Protein AF-A0A089I8T3-F1 (afdb_monomer_lite)

pLDDT: mean 84.22, std 14.72, range [37.84, 97.44]

Radius of gyration: 18.2 Å; chains: 1; bounding box: 46×37×52 Å

Secondary structure (DSSP, 8-state):
-HHHHHHHHHHHHH-TTEEEEEEEEEEEEE-SSEEEEEEEEEEEEE-TT-------EEEEEEEHHHHHHHHHHHHHHTSSSTTTTHHHHHHHHHHHHHHHT--SGGG--HHHHHHHHHHHHHHHHTT---HHHHTTS-S-S-HHHHHHHHHHHTTSHHHHHHHSSSSEEEEEEE---TTSS---EEEEEEEEEEEETTEEEEEEEEEE-TT----HHHHHHHHHHHHHTTT---

Foldseek 3Di:
DVVVQVLQVVLCVVPVQFQKKWKWFWDWDDDQFKIKIKIATDDMDGDPPHDDDDPHIDIQIETNVLLVLLVCLLVQLPDPDPCSLVSLVVSLVVLLVVLQVDDDLVPDDSHNLVSLLSNVLSCVSVVVPDVVCVLVPCSDPDPRNSVSSLVSNVVCQQVSCVSRPDQKDKDWDWDCDPVNPDRFIKIWIKGFFPDFVHGGMIMITIGGCVVPDDPVVVSNVVSCVSCVVVVGHD

Sequence (234 aa):
MEYLFDLLKQFAELHPSIVGIQFYSYYLQRDADNTSIKLNHELSYIMENKNMNALQQQYYNMPSELHKKFLDGSYQYRGTAEDNDKKLIDLYFEIGEGLEEIKEPKDIRSNHIINFGLQILILDMLGEKDTENKQKVALVENDELETELFKSSRRTGILRGILYDKMFYQFSYSKQSFTGLDKVERIYLTIKMKSIIGKQGIMVITLDDQGKYIDVTQLGVDFVQMLFDHDLDA

Structure (mmCIF, N/CA/C/O backbone):
data_AF-A0A089I8T3-F1
#
_entry.id   AF-A0A089I8T3-F1
#
loop_
_atom_site.group_PDB
_atom_site.id
_atom_site.type_symbol
_atom_site.label_atom_id
_atom_site.label_alt_id
_atom_site.label_comp_id
_atom_site.label_asym_id
_atom_site.label_entity_id
_atom_site.label_seq_id
_atom_site.pdbx_PDB_ins_code
_atom_site.Cartn_x
_atom_site.Cartn_y
_atom_site.Cartn_z
_atom_site.occupancy
_atom_site.B_iso_or_equiv
_atom_site.auth_seq_id
_atom_site.auth_comp_id
_atom_site.auth_asym_id
_atom_site.auth_atom_id
_atom_site.pdbx_PDB_model_num
ATOM 1 N N . MET A 1 1 ? 5.731 -13.404 -18.968 1.00 77.19 1 MET A N 1
ATOM 2 C CA . MET A 1 1 ? 6.387 -13.280 -17.646 1.00 77.19 1 MET A CA 1
ATOM 3 C C . MET A 1 1 ? 7.857 -12.927 -17.793 1.00 77.19 1 MET A C 1
ATOM 5 O O . MET A 1 1 ? 8.251 -11.940 -17.199 1.00 77.19 1 MET A O 1
ATOM 9 N N . GLU A 1 2 ? 8.626 -13.650 -18.614 1.00 84.75 2 GLU A N 1
ATOM 10 C CA . GLU A 1 2 ? 10.038 -13.328 -18.914 1.00 84.75 2 GLU A CA 1
ATOM 11 C C . GLU A 1 2 ? 10.220 -11.894 -19.442 1.00 84.75 2 GLU A C 1
ATOM 13 O O . GLU A 1 2 ? 10.933 -11.108 -18.840 1.00 84.75 2 GLU A O 1
ATOM 18 N N . TYR A 1 3 ? 9.416 -11.492 -20.427 1.00 88.81 3 TYR A N 1
ATOM 19 C CA . TYR A 1 3 ? 9.411 -10.117 -20.941 1.00 88.81 3 TYR A CA 1
ATOM 20 C C . TYR A 1 3 ? 9.167 -9.030 -19.879 1.00 88.81 3 TYR A C 1
ATOM 22 O O . TYR A 1 3 ? 9.834 -8.002 -19.865 1.00 88.81 3 TYR A O 1
ATOM 30 N N . LEU A 1 4 ? 8.232 -9.261 -18.948 1.00 90.75 4 LEU A N 1
ATOM 31 C CA . LEU A 1 4 ? 7.978 -8.307 -17.867 1.00 90.75 4 LEU A CA 1
ATOM 32 C C . LEU A 1 4 ? 9.197 -8.207 -16.945 1.00 90.75 4 LEU A C 1
ATOM 34 O O . LEU A 1 4 ? 9.538 -7.113 -16.519 1.00 90.75 4 LEU A O 1
ATOM 38 N N . PHE A 1 5 ? 9.861 -9.328 -16.653 1.00 93.81 5 PHE A N 1
ATOM 39 C CA . PHE A 1 5 ? 11.067 -9.340 -15.828 1.00 93.81 5 PHE A CA 1
ATOM 40 C C . PHE A 1 5 ? 12.188 -8.510 -16.455 1.00 93.81 5 PHE A C 1
ATOM 42 O O . PHE A 1 5 ? 12.804 -7.712 -15.750 1.00 93.81 5 PHE A O 1
ATOM 49 N N . ASP A 1 6 ? 12.402 -8.652 -17.762 1.00 94.69 6 ASP A N 1
ATOM 50 C CA . ASP A 1 6 ? 13.416 -7.887 -18.490 1.00 94.69 6 ASP A CA 1
ATOM 51 C C . ASP A 1 6 ? 13.131 -6.383 -18.447 1.00 94.69 6 ASP A C 1
ATOM 53 O O . ASP A 1 6 ? 14.050 -5.599 -18.219 1.00 94.69 6 ASP A O 1
ATOM 57 N N . LEU A 1 7 ? 11.861 -5.976 -18.545 1.00 94.31 7 LEU A N 1
ATOM 58 C CA . LEU A 1 7 ? 11.462 -4.574 -18.379 1.00 94.31 7 LEU A CA 1
ATOM 59 C C . LEU A 1 7 ? 11.697 -4.062 -16.955 1.00 94.31 7 LEU A C 1
ATOM 61 O O . LEU A 1 7 ? 12.229 -2.967 -16.778 1.00 94.31 7 LEU A O 1
ATOM 65 N N . LEU A 1 8 ? 11.353 -4.851 -15.926 1.00 95.19 8 LEU A N 1
ATOM 66 C CA . LEU A 1 8 ? 11.638 -4.480 -14.533 1.00 95.19 8 LEU A CA 1
ATOM 67 C C . LEU A 1 8 ? 13.143 -4.285 -14.315 1.00 95.19 8 LEU A C 1
ATOM 69 O O . LEU A 1 8 ? 13.559 -3.335 -13.650 1.00 95.19 8 LEU A O 1
ATOM 73 N N . LYS A 1 9 ? 13.949 -5.189 -14.877 1.00 95.56 9 LYS A N 1
ATOM 74 C CA . LYS A 1 9 ? 15.407 -5.135 -14.820 1.00 95.56 9 LYS A CA 1
ATOM 75 C C . LYS A 1 9 ? 15.942 -3.894 -15.527 1.00 95.56 9 LYS A C 1
ATOM 77 O O . LYS A 1 9 ? 16.672 -3.128 -14.906 1.00 95.56 9 LYS A O 1
ATOM 82 N N . GLN A 1 10 ? 15.537 -3.670 -16.775 1.00 95.38 10 GLN A N 1
ATOM 83 C CA . GLN A 1 10 ? 15.949 -2.515 -17.569 1.00 95.38 10 GLN A CA 1
ATOM 84 C C . GLN A 1 10 ? 15.618 -1.203 -16.853 1.00 95.38 10 GLN A C 1
ATOM 86 O O . GLN A 1 10 ? 16.474 -0.328 -16.749 1.00 95.38 10 GLN A O 1
ATOM 91 N N . PHE A 1 11 ? 14.403 -1.072 -16.314 1.00 95.75 11 PHE A N 1
ATOM 92 C CA . PHE A 1 11 ? 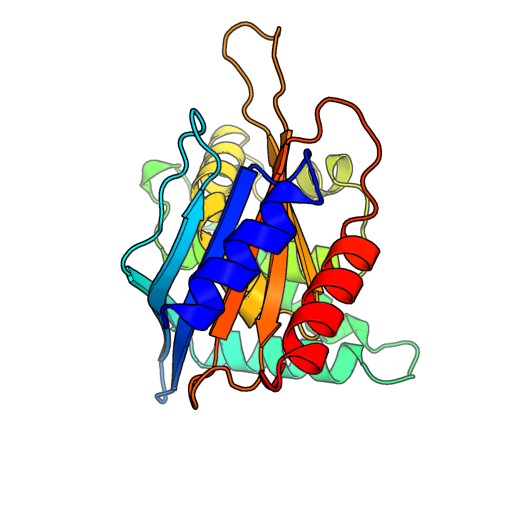14.010 0.128 -15.584 1.00 95.75 11 PHE A CA 1
ATOM 93 C C . PHE A 1 11 ? 14.869 0.345 -14.333 1.00 95.75 11 PHE A C 1
ATOM 95 O O . PHE A 1 11 ? 15.394 1.434 -14.113 1.00 95.75 11 PHE A O 1
ATOM 102 N N . ALA A 1 12 ? 15.074 -0.696 -13.525 1.00 94.25 12 ALA A N 1
ATOM 103 C CA . ALA A 1 12 ? 15.903 -0.596 -12.328 1.00 94.25 12 ALA A CA 1
ATOM 104 C C . ALA A 1 12 ? 17.378 -0.276 -12.640 1.00 94.25 12 ALA A C 1
ATOM 106 O O . ALA A 1 12 ? 18.009 0.466 -11.895 1.00 94.25 12 ALA A O 1
ATOM 107 N N . GLU A 1 13 ? 17.928 -0.782 -13.746 1.00 92.38 13 GLU A N 1
ATOM 108 C CA . GLU A 1 13 ? 19.297 -0.473 -14.187 1.00 92.38 13 GLU A CA 1
ATOM 109 C C . GLU A 1 13 ? 19.453 0.974 -14.688 1.00 92.38 13 GLU A C 1
ATOM 111 O O . GLU A 1 13 ? 20.516 1.571 -14.511 1.00 92.38 13 GLU A O 1
ATOM 116 N N . LEU A 1 14 ? 18.397 1.566 -15.261 1.00 93.06 14 LEU A N 1
ATOM 117 C CA . LEU A 1 14 ? 18.381 2.970 -15.692 1.00 93.06 14 LEU A CA 1
ATOM 118 C C . LEU A 1 14 ? 18.293 3.962 -14.523 1.00 93.06 14 LEU A C 1
ATOM 120 O O . LEU A 1 14 ? 18.709 5.114 -14.664 1.00 93.06 14 LEU A O 1
ATOM 124 N N . HIS A 1 15 ? 17.786 3.528 -13.368 1.00 91.19 15 HIS A N 1
ATOM 125 C CA . HIS A 1 15 ? 17.555 4.377 -12.201 1.00 91.19 15 HIS A CA 1
ATOM 126 C C . HIS A 1 15 ? 18.310 3.844 -10.969 1.00 91.19 15 HIS A C 1
ATOM 128 O O . HIS A 1 15 ? 17.746 3.075 -10.192 1.00 91.19 15 HIS A O 1
ATOM 134 N N . PRO A 1 16 ? 19.556 4.301 -10.711 1.00 87.38 16 PRO A N 1
ATOM 135 C CA . PRO A 1 16 ? 20.425 3.758 -9.654 1.00 87.38 16 PRO A CA 1
ATOM 136 C C . PRO A 1 16 ? 19.880 3.831 -8.219 1.00 87.38 16 PRO A C 1
ATOM 138 O O . PRO A 1 16 ? 20.434 3.200 -7.319 1.00 87.38 16 PRO A O 1
ATOM 141 N N . SER A 1 17 ? 18.840 4.631 -7.979 1.00 89.12 17 SER A N 1
ATOM 142 C CA . SER A 1 17 ? 18.153 4.713 -6.688 1.00 89.12 17 SER A CA 1
ATOM 143 C C . SER A 1 17 ? 17.173 3.559 -6.448 1.00 89.12 17 SER A C 1
ATOM 145 O O . SER A 1 17 ? 16.786 3.328 -5.302 1.00 89.12 17 SER A O 1
ATOM 147 N N . ILE A 1 18 ? 16.773 2.818 -7.488 1.00 92.25 18 ILE A N 1
ATOM 148 C CA . ILE A 1 18 ? 15.863 1.674 -7.378 1.00 92.25 18 ILE A CA 1
ATOM 149 C C . ILE A 1 18 ? 16.607 0.483 -6.785 1.00 92.25 18 ILE A C 1
ATOM 151 O O . ILE A 1 18 ? 17.540 -0.044 -7.362 1.00 92.25 18 ILE A O 1
ATOM 155 N N . VAL A 1 19 ? 16.145 0.001 -5.638 1.00 91.75 19 VAL A N 1
ATOM 156 C CA . VAL A 1 19 ? 16.654 -1.213 -4.983 1.00 91.75 19 VAL A CA 1
ATOM 157 C C . VAL A 1 19 ? 16.011 -2.465 -5.572 1.00 91.75 19 VAL A C 1
ATOM 159 O O . VAL A 1 19 ? 16.639 -3.521 -5.670 1.00 91.75 19 VAL A O 1
ATOM 162 N N . GLY A 1 20 ? 14.740 -2.358 -5.940 1.00 94.50 20 GLY A N 1
ATOM 163 C CA . GLY A 1 20 ? 13.996 -3.450 -6.535 1.00 94.50 20 GLY A CA 1
ATOM 164 C C . GLY A 1 20 ? 12.575 -3.052 -6.888 1.00 94.50 20 GLY A C 1
ATOM 165 O O . GLY A 1 20 ? 12.033 -2.069 -6.379 1.00 94.50 20 GLY A O 1
ATOM 166 N N . ILE A 1 21 ? 11.976 -3.857 -7.755 1.00 96.19 21 ILE A N 1
ATOM 167 C CA . ILE A 1 21 ? 10.613 -3.703 -8.246 1.00 96.19 21 ILE A CA 1
ATOM 168 C C . ILE A 1 21 ? 9.897 -5.033 -8.060 1.00 96.19 21 ILE A C 1
ATOM 170 O O . ILE A 1 21 ? 10.424 -6.092 -8.404 1.00 96.19 21 ILE A O 1
ATOM 174 N N . GLN A 1 22 ? 8.701 -4.993 -7.487 1.00 95.69 22 GLN A N 1
ATOM 175 C CA . GLN A 1 22 ? 7.892 -6.178 -7.220 1.00 95.69 22 GLN A CA 1
ATOM 176 C C . GLN A 1 22 ? 6.502 -6.000 -7.813 1.00 95.69 22 GLN A C 1
ATOM 178 O O . GLN A 1 22 ? 5.861 -4.978 -7.589 1.00 95.69 22 GLN A O 1
ATOM 183 N N . PHE A 1 23 ? 6.029 -7.017 -8.522 1.00 95.50 23 PHE A N 1
ATOM 184 C CA . PHE A 1 23 ? 4.671 -7.108 -9.026 1.00 95.50 23 PHE A CA 1
ATOM 185 C C . PHE A 1 23 ? 3.858 -8.064 -8.158 1.00 95.50 23 PHE A C 1
ATOM 187 O O . PHE A 1 23 ? 4.241 -9.223 -7.948 1.00 95.50 23 PHE A O 1
ATOM 194 N N . TYR A 1 24 ? 2.710 -7.582 -7.699 1.00 96.12 24 TYR A N 1
ATOM 195 C CA . TYR A 1 24 ? 1.733 -8.381 -6.982 1.00 96.12 24 TYR A CA 1
ATOM 196 C C . TYR A 1 24 ? 0.399 -8.358 -7.717 1.00 96.12 24 TYR A C 1
ATOM 198 O O . TYR A 1 24 ? -0.084 -7.286 -8.082 1.00 96.12 24 TYR A O 1
ATOM 206 N N . SER A 1 25 ? -0.236 -9.519 -7.867 1.00 96.00 25 SER A N 1
ATOM 207 C CA . SER A 1 25 ? -1.660 -9.565 -8.187 1.00 96.00 25 SER A CA 1
ATOM 208 C C . SER A 1 25 ? -2.468 -9.433 -6.906 1.00 96.00 25 SER A C 1
ATOM 210 O O . SER A 1 25 ? -2.048 -9.892 -5.836 1.00 96.00 25 SER A O 1
ATOM 212 N N . TYR A 1 26 ? -3.646 -8.827 -7.000 1.00 95.94 26 TYR A N 1
ATOM 213 C CA . TYR A 1 26 ? -4.580 -8.839 -5.885 1.00 95.94 26 TYR A CA 1
ATOM 214 C C . TYR A 1 26 ? -5.999 -9.172 -6.323 1.00 95.94 26 TYR A C 1
ATOM 216 O O . TYR A 1 26 ? -6.420 -8.902 -7.445 1.00 95.94 26 TYR A O 1
ATOM 224 N N . TYR A 1 27 ? -6.738 -9.781 -5.402 1.00 95.25 27 TYR A N 1
ATOM 225 C CA . TYR A 1 27 ? -8.148 -10.102 -5.553 1.00 95.25 27 TYR A CA 1
ATOM 226 C C . TYR A 1 27 ? -8.919 -9.548 -4.365 1.00 95.25 27 TYR A C 1
ATOM 228 O O . TYR A 1 27 ? -8.507 -9.726 -3.217 1.00 95.25 27 TYR A O 1
ATOM 236 N N . LEU A 1 28 ? -10.039 -8.891 -4.651 1.00 95.12 28 LEU A N 1
ATOM 237 C CA . LEU A 1 28 ? -10.920 -8.321 -3.647 1.00 95.12 28 LEU A CA 1
ATOM 238 C C . LEU A 1 28 ? -12.200 -9.153 -3.575 1.00 95.12 28 LEU A C 1
ATOM 240 O O . LEU A 1 28 ? -12.983 -9.188 -4.522 1.00 95.12 28 LEU A O 1
ATOM 244 N N . GLN A 1 29 ? -12.423 -9.782 -2.425 1.00 96.31 29 GLN A N 1
ATOM 245 C CA . GLN A 1 29 ? -13.641 -10.510 -2.096 1.00 96.31 29 GLN A CA 1
ATOM 246 C C . GLN A 1 29 ? -14.443 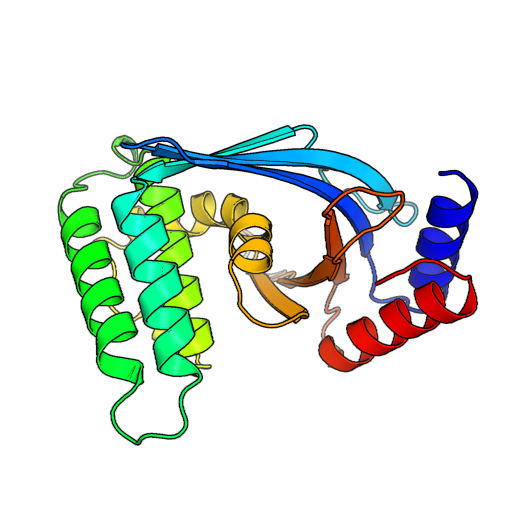-9.714 -1.066 1.00 96.31 29 GLN A C 1
ATOM 248 O O . GLN A 1 29 ? -13.884 -9.262 -0.068 1.00 96.31 29 GLN A O 1
ATOM 253 N N . ARG A 1 30 ? -15.748 -9.543 -1.295 1.00 95.12 30 ARG A N 1
ATOM 254 C CA . ARG A 1 30 ? -16.664 -8.921 -0.328 1.00 95.12 30 ARG A CA 1
ATOM 255 C C . ARG A 1 30 ? -17.777 -9.899 0.001 1.00 95.12 30 ARG A C 1
ATOM 257 O O . ARG A 1 30 ? -18.440 -10.386 -0.913 1.00 95.12 30 ARG A O 1
ATOM 264 N N . ASP A 1 31 ? -17.987 -10.139 1.282 1.00 94.31 31 ASP A N 1
ATOM 265 C CA . ASP A 1 31 ? -19.231 -10.684 1.810 1.00 94.31 31 ASP A CA 1
ATOM 266 C C . ASP A 1 31 ? -19.920 -9.633 2.703 1.00 94.31 31 ASP A C 1
ATOM 268 O O . ASP A 1 31 ? -19.496 -8.470 2.748 1.00 94.31 31 ASP A O 1
ATOM 272 N N . ALA A 1 32 ? -21.035 -10.006 3.336 1.00 93.31 32 ALA A N 1
ATOM 273 C CA . ALA A 1 32 ? -21.844 -9.082 4.130 1.00 93.31 32 ALA A CA 1
ATOM 274 C C . ALA A 1 32 ? -21.062 -8.473 5.306 1.00 93.31 32 ALA A C 1
ATOM 276 O O . ALA A 1 32 ? -21.226 -7.287 5.591 1.00 93.31 32 ALA A O 1
ATOM 277 N N . ASP A 1 33 ? -20.173 -9.252 5.921 1.00 95.75 33 ASP A N 1
ATOM 278 C CA . ASP A 1 33 ? -19.523 -8.904 7.183 1.00 95.75 33 ASP A CA 1
ATOM 279 C C . ASP A 1 33 ? -18.060 -8.496 6.976 1.00 95.75 33 ASP A C 1
ATOM 281 O O . ASP A 1 33 ? -17.539 -7.616 7.664 1.00 95.75 33 ASP A O 1
ATOM 285 N N . ASN A 1 34 ? -17.389 -9.090 5.991 1.00 96.75 34 ASN A N 1
ATOM 286 C CA . ASN A 1 34 ? -15.955 -9.000 5.794 1.00 96.75 34 ASN A CA 1
ATOM 287 C C . ASN A 1 34 ? -15.573 -8.729 4.329 1.00 96.75 34 ASN A C 1
ATOM 289 O O . ASN A 1 34 ? -16.053 -9.340 3.371 1.00 96.75 34 ASN A O 1
ATOM 293 N N . THR A 1 35 ? -14.627 -7.810 4.158 1.00 97.44 35 THR A N 1
ATOM 294 C CA . THR A 1 35 ? -13.898 -7.596 2.912 1.00 97.44 35 THR A CA 1
ATOM 295 C C . THR A 1 35 ? -12.500 -8.184 3.066 1.00 97.44 35 THR A C 1
ATOM 297 O O . THR A 1 35 ? -11.754 -7.810 3.972 1.00 97.44 35 THR A O 1
ATOM 300 N N . SER A 1 36 ? -12.125 -9.074 2.147 1.00 97.38 36 SER A N 1
ATOM 301 C CA . SER A 1 36 ? -10.792 -9.666 2.072 1.00 97.38 36 SER A CA 1
ATOM 302 C C . SER A 1 36 ? -10.071 -9.211 0.807 1.00 97.38 36 SER A C 1
ATOM 304 O O . SER A 1 36 ? -10.585 -9.357 -0.302 1.00 97.38 36 SER A O 1
ATOM 306 N N . ILE A 1 37 ? -8.861 -8.680 0.965 1.00 96.88 37 ILE A N 1
ATOM 307 C CA . ILE A 1 37 ? -7.939 -8.400 -0.136 1.00 96.88 37 ILE A CA 1
ATOM 308 C C . ILE A 1 37 ? -6.805 -9.417 -0.046 1.00 96.88 37 ILE A C 1
ATOM 310 O O . ILE A 1 37 ? -5.979 -9.370 0.870 1.00 96.88 37 ILE A O 1
ATOM 314 N N . LYS A 1 38 ? -6.777 -10.349 -0.999 1.00 96.81 38 LYS A N 1
ATOM 315 C CA . LYS A 1 38 ? -5.720 -11.351 -1.145 1.00 96.81 38 LYS A CA 1
ATOM 316 C C . LYS A 1 38 ? -4.658 -10.815 -2.092 1.00 96.81 38 LYS A C 1
ATOM 318 O O . LYS A 1 38 ? -4.961 -10.567 -3.254 1.00 96.81 38 LYS A O 1
ATOM 323 N N . LEU A 1 39 ? -3.428 -10.703 -1.611 1.00 96.31 39 LEU A N 1
ATOM 324 C CA . LEU A 1 39 ? -2.245 -10.318 -2.373 1.00 96.31 39 LEU A CA 1
ATOM 325 C C . LEU A 1 39 ? -1.394 -11.560 -2.658 1.00 96.31 39 LEU A C 1
ATOM 327 O O . LEU A 1 39 ? -1.130 -12.339 -1.738 1.00 96.31 39 LEU A O 1
ATOM 331 N N . ASN A 1 40 ? -0.937 -11.726 -3.897 1.00 96.00 40 ASN A N 1
ATOM 332 C CA . ASN A 1 40 ? 0.025 -12.762 -4.272 1.00 96.00 40 ASN A CA 1
ATOM 333 C C . ASN A 1 40 ? 1.205 -12.117 -4.985 1.00 96.00 40 ASN A C 1
ATOM 335 O O . ASN A 1 40 ? 1.016 -11.310 -5.896 1.00 96.00 40 ASN A O 1
ATOM 339 N N . HIS A 1 41 ? 2.416 -12.483 -4.582 1.00 95.50 41 HIS A N 1
ATOM 340 C CA . HIS A 1 41 ? 3.611 -12.151 -5.347 1.00 95.50 41 HIS A CA 1
ATOM 341 C C . HIS A 1 41 ? 3.588 -12.903 -6.679 1.00 95.50 41 HIS A C 1
ATOM 343 O O . HIS A 1 41 ? 3.324 -14.103 -6.715 1.00 95.50 41 HIS A O 1
ATOM 349 N N . GLU A 1 42 ? 3.835 -12.182 -7.769 1.00 94.25 42 GLU A N 1
ATOM 350 C CA . GLU A 1 42 ? 3.863 -12.754 -9.119 1.00 94.25 42 GLU A CA 1
ATOM 351 C C . GLU A 1 42 ? 5.276 -12.686 -9.707 1.00 94.25 42 GLU A C 1
ATOM 353 O O . GLU A 1 42 ? 5.728 -13.632 -10.351 1.00 94.25 42 GLU A O 1
ATOM 358 N N . LEU A 1 43 ? 5.980 -11.566 -9.504 1.00 94.25 43 LEU A N 1
ATOM 359 C CA . LEU A 1 43 ? 7.309 -11.339 -10.069 1.00 94.25 43 LEU A CA 1
ATOM 360 C C . LEU A 1 43 ? 8.085 -10.285 -9.280 1.00 94.25 43 LEU A C 1
ATOM 362 O O . LEU A 1 43 ? 7.505 -9.376 -8.692 1.00 94.25 43 LEU A O 1
ATOM 366 N N . SER A 1 44 ? 9.412 -10.363 -9.290 1.00 94.88 44 SER A N 1
ATOM 367 C CA . SER A 1 44 ? 10.257 -9.283 -8.781 1.00 94.88 44 SER A CA 1
ATOM 368 C C . SER A 1 44 ? 11.619 -9.251 -9.447 1.00 94.88 44 SER A C 1
ATOM 370 O O . SER A 1 44 ? 12.201 -10.305 -9.690 1.00 94.88 44 SER A O 1
ATOM 372 N N . TYR A 1 45 ? 12.151 -8.047 -9.615 1.00 95.94 45 TYR A N 1
ATOM 373 C CA . TYR A 1 45 ? 13.560 -7.805 -9.885 1.00 95.94 45 TYR A CA 1
ATOM 374 C C . TYR A 1 45 ? 14.181 -7.078 -8.690 1.00 95.94 45 TYR A C 1
ATOM 376 O O . TYR A 1 45 ? 13.670 -6.042 -8.267 1.00 95.94 45 TYR A O 1
ATOM 384 N N . ILE A 1 46 ? 15.265 -7.620 -8.137 1.00 93.38 46 ILE A N 1
ATOM 385 C CA . ILE A 1 46 ? 16.034 -7.005 -7.049 1.00 93.38 46 ILE A CA 1
ATOM 386 C C . ILE A 1 46 ? 17.447 -6.778 -7.571 1.00 93.38 46 ILE A C 1
ATOM 388 O O . ILE A 1 46 ? 18.034 -7.703 -8.132 1.00 93.38 46 ILE A O 1
ATOM 392 N N . MET A 1 47 ? 17.994 -5.576 -7.377 1.00 89.19 47 MET A N 1
ATOM 393 C CA . MET A 1 47 ? 19.377 -5.299 -7.759 1.00 89.19 47 MET A CA 1
ATOM 394 C C . MET A 1 47 ? 20.353 -6.239 -7.046 1.00 89.19 47 MET A C 1
ATOM 396 O O . MET A 1 47 ? 20.168 -6.594 -5.877 1.00 89.19 47 MET A O 1
ATOM 400 N N . GLU A 1 48 ? 21.435 -6.596 -7.735 1.00 82.12 48 GLU A N 1
ATOM 401 C CA . GLU A 1 48 ? 22.500 -7.406 -7.150 1.00 82.12 48 GLU A CA 1
ATOM 402 C C . GLU A 1 48 ? 23.035 -6.779 -5.853 1.00 82.12 48 GLU A C 1
ATOM 404 O O . GLU A 1 48 ? 23.134 -5.559 -5.708 1.00 82.12 48 GLU A O 1
ATOM 409 N N . ASN A 1 49 ? 23.389 -7.630 -4.887 1.00 81.69 49 ASN A N 1
ATOM 410 C CA . ASN A 1 49 ? 23.883 -7.238 -3.561 1.00 81.69 49 ASN A CA 1
ATOM 411 C C . ASN A 1 49 ? 22.888 -6.439 -2.694 1.00 81.69 49 ASN A C 1
ATOM 413 O O . ASN A 1 49 ? 23.257 -5.959 -1.619 1.00 81.69 49 ASN A O 1
ATOM 417 N N . LYS A 1 50 ? 21.618 -6.319 -3.100 1.00 81.50 50 LYS A N 1
ATOM 418 C CA . LYS A 1 50 ? 20.547 -5.773 -2.261 1.00 81.50 50 LYS A CA 1
ATOM 419 C C . LYS A 1 50 ? 19.682 -6.903 -1.704 1.00 81.50 50 LYS A C 1
ATOM 421 O O . LYS A 1 50 ? 19.349 -7.861 -2.391 1.00 81.50 50 LYS A O 1
ATOM 426 N N . ASN A 1 51 ? 19.304 -6.784 -0.431 1.00 73.94 51 ASN A N 1
ATOM 427 C CA . ASN A 1 51 ? 18.371 -7.708 0.212 1.00 73.94 51 ASN A CA 1
ATOM 428 C C . ASN A 1 51 ? 16.997 -7.044 0.361 1.00 73.94 51 ASN A C 1
ATOM 430 O O . ASN A 1 51 ? 16.862 -5.975 0.980 1.00 73.94 51 ASN A O 1
ATOM 434 N N . MET A 1 52 ? 15.985 -7.704 -0.201 1.00 79.62 52 MET A N 1
ATOM 435 C CA . MET A 1 52 ? 14.598 -7.287 -0.126 1.00 79.62 52 MET A CA 1
ATOM 436 C C . MET A 1 52 ? 13.700 -8.497 0.106 1.00 79.62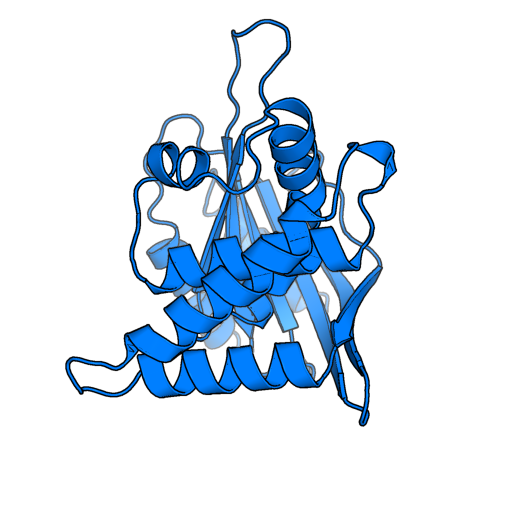 52 MET A C 1
ATOM 438 O O . MET A 1 52 ? 13.690 -9.443 -0.678 1.00 79.62 52 MET A O 1
ATOM 442 N N . ASN A 1 53 ? 12.920 -8.445 1.182 1.00 77.38 53 ASN A N 1
ATOM 443 C CA . ASN A 1 53 ? 11.932 -9.475 1.464 1.00 77.38 53 ASN A CA 1
ATOM 444 C C . ASN A 1 53 ? 10.714 -9.251 0.564 1.00 77.38 53 ASN A C 1
ATOM 446 O O . ASN A 1 53 ? 10.112 -8.176 0.591 1.00 77.38 53 ASN A O 1
ATOM 450 N N . ALA A 1 54 ? 10.349 -10.258 -0.225 1.00 80.56 54 ALA A N 1
ATOM 451 C CA . ALA A 1 54 ? 9.083 -10.277 -0.946 1.00 80.56 54 ALA A CA 1
ATOM 452 C C . ALA A 1 54 ? 7.974 -10.847 -0.058 1.00 80.56 54 ALA A C 1
ATOM 454 O O . ALA A 1 54 ? 8.177 -11.825 0.664 1.00 80.56 54 ALA A O 1
ATOM 455 N N . LEU A 1 55 ? 6.789 -10.241 -0.119 1.00 84.25 55 LEU A N 1
ATOM 456 C CA . LEU A 1 55 ? 5.600 -10.770 0.544 1.00 84.25 55 LEU A CA 1
ATOM 457 C C . LEU A 1 55 ? 4.987 -11.862 -0.333 1.00 84.25 55 LEU A C 1
ATOM 459 O O . LEU A 1 55 ? 4.191 -11.561 -1.211 1.00 84.25 55 LEU A O 1
ATOM 463 N N . GLN A 1 56 ? 5.340 -13.128 -0.114 1.00 88.81 56 GLN A N 1
ATOM 464 C CA . GLN A 1 56 ? 4.867 -14.214 -0.984 1.00 88.81 56 GLN A CA 1
ATOM 465 C C . GLN A 1 56 ? 3.334 -14.229 -1.127 1.00 88.81 56 GLN A C 1
ATOM 467 O O . GLN A 1 56 ? 2.805 -14.288 -2.237 1.00 88.81 56 GLN A O 1
ATOM 472 N N . GLN A 1 57 ? 2.625 -14.130 -0.003 1.00 93.75 57 GLN A N 1
ATOM 473 C CA . GLN A 1 57 ? 1.172 -14.046 0.043 1.00 93.75 57 GLN A CA 1
ATOM 474 C C . GLN A 1 57 ? 0.739 -13.294 1.302 1.00 93.75 57 GLN A C 1
ATOM 476 O O . GLN A 1 57 ? 1.306 -13.498 2.375 1.00 93.75 57 GLN A O 1
ATOM 481 N N . GLN A 1 58 ? -0.279 -12.444 1.183 1.00 94.25 58 GLN A N 1
ATOM 482 C CA . GLN A 1 58 ? -0.835 -11.693 2.308 1.00 94.25 58 GLN A CA 1
ATOM 483 C C . GLN A 1 58 ? -2.352 -11.575 2.167 1.00 94.25 58 GLN A C 1
ATOM 485 O O . GLN A 1 58 ? -2.873 -11.400 1.067 1.00 94.25 58 GLN A O 1
ATOM 490 N N . TYR A 1 59 ? -3.057 -11.644 3.293 1.00 95.44 59 TYR A N 1
ATOM 491 C CA . TYR A 1 59 ? -4.480 -11.330 3.374 1.00 95.44 59 TYR A CA 1
ATOM 492 C C . TYR A 1 59 ? -4.670 -10.083 4.222 1.00 95.44 59 TYR A C 1
ATOM 494 O O . TYR A 1 59 ? -4.110 -9.979 5.317 1.00 95.44 59 TYR A O 1
ATOM 502 N N . TYR A 1 60 ? -5.473 -9.155 3.724 1.00 96.19 60 TYR A N 1
ATOM 503 C CA . TYR A 1 60 ? -5.983 -8.033 4.494 1.00 96.19 60 TYR A CA 1
ATOM 504 C C . TYR A 1 60 ? -7.477 -8.249 4.684 1.00 96.19 60 TYR A C 1
ATOM 506 O O . TYR A 1 60 ? -8.220 -8.256 3.707 1.00 96.19 60 TYR A O 1
ATOM 514 N N . ASN A 1 61 ? -7.899 -8.465 5.927 1.00 95.81 61 ASN A N 1
ATOM 515 C CA . ASN A 1 61 ? -9.301 -8.675 6.276 1.00 95.81 61 ASN A CA 1
ATOM 516 C C . ASN A 1 61 ? -9.786 -7.479 7.085 1.00 95.81 61 ASN A C 1
ATOM 518 O O . ASN A 1 61 ? -9.157 -7.123 8.081 1.00 95.81 61 ASN A O 1
ATOM 522 N N . MET A 1 62 ? -10.883 -6.868 6.660 1.00 95.81 62 MET A N 1
ATOM 523 C CA . MET A 1 62 ? -11.496 -5.743 7.356 1.00 95.81 62 MET A CA 1
ATOM 524 C C . MET A 1 62 ? -13.018 -5.861 7.315 1.00 95.81 62 MET A C 1
ATOM 526 O O . MET A 1 62 ? -13.544 -6.425 6.351 1.00 95.81 62 MET A O 1
ATOM 530 N N . PRO A 1 63 ? -13.736 -5.295 8.300 1.00 96.50 63 PRO A N 1
ATOM 531 C CA . PRO A 1 63 ? -15.190 -5.230 8.243 1.00 96.50 63 PRO A CA 1
ATOM 532 C C . PRO A 1 63 ? -15.663 -4.618 6.917 1.00 96.50 63 PRO A C 1
ATOM 534 O O . PRO A 1 63 ? -15.152 -3.581 6.483 1.00 96.50 63 PRO A O 1
ATOM 537 N N . SER A 1 64 ? -16.639 -5.248 6.261 1.00 96.69 64 SER A N 1
ATOM 538 C CA . SER A 1 64 ? -17.184 -4.751 4.988 1.00 96.69 64 SER A CA 1
ATOM 539 C C . SER A 1 64 ? -17.784 -3.353 5.127 1.00 96.69 64 SER A C 1
ATOM 541 O O . SER A 1 64 ? -17.685 -2.542 4.204 1.00 96.69 64 SER A O 1
ATOM 543 N N . GLU A 1 65 ? -18.352 -3.042 6.294 1.00 96.31 65 GLU A N 1
ATOM 544 C CA . GLU A 1 65 ? -18.842 -1.704 6.616 1.00 96.31 65 GLU A CA 1
ATOM 545 C C . GLU A 1 65 ? -17.712 -0.667 6.624 1.00 96.31 65 GLU A C 1
ATOM 547 O O . GLU A 1 65 ? -17.837 0.363 5.963 1.00 96.31 65 GLU A O 1
ATOM 552 N N . LEU A 1 66 ? -16.587 -0.962 7.285 1.00 96.06 66 LEU A N 1
ATOM 553 C CA . LEU A 1 66 ? -15.424 -0.074 7.342 1.00 96.06 66 LEU A CA 1
ATOM 554 C C . LEU A 1 66 ? -14.886 0.227 5.938 1.00 96.06 66 LEU A C 1
ATOM 556 O O . LEU A 1 66 ? -14.672 1.382 5.573 1.00 96.06 66 LEU A O 1
ATOM 560 N N . HIS A 1 67 ? -14.740 -0.811 5.114 1.00 96.50 67 HIS A N 1
ATOM 561 C CA . HIS A 1 67 ? -14.317 -0.652 3.727 1.00 96.50 67 HIS A CA 1
ATOM 562 C C . HIS A 1 67 ? -15.300 0.202 2.912 1.00 96.50 67 HIS A C 1
ATOM 564 O O . HIS A 1 67 ? -14.885 1.061 2.135 1.00 96.50 67 HIS A O 1
ATOM 570 N N . LYS A 1 68 ? -16.611 0.004 3.096 1.00 95.69 68 LYS A N 1
ATOM 571 C CA . LYS A 1 68 ? -17.648 0.796 2.425 1.00 95.69 68 LYS A CA 1
ATOM 572 C C . LYS A 1 68 ? -17.606 2.265 2.853 1.00 95.69 68 LYS A C 1
ATOM 574 O O . LYS A 1 68 ? -17.668 3.125 1.978 1.00 95.69 68 LYS A O 1
ATOM 579 N N . LYS A 1 69 ? -17.487 2.545 4.157 1.00 95.88 69 LYS A N 1
ATOM 580 C CA . LYS A 1 69 ? -17.345 3.907 4.698 1.00 95.88 69 LYS A CA 1
ATOM 581 C C . LYS A 1 69 ? -16.117 4.599 4.117 1.00 95.88 69 LYS A C 1
ATOM 583 O O . LYS A 1 69 ? -16.227 5.733 3.663 1.00 95.88 69 LYS A O 1
ATOM 588 N N . PHE A 1 70 ? -14.987 3.891 4.048 1.00 95.81 70 PHE A N 1
ATOM 589 C CA . PHE A 1 70 ? -13.772 4.413 3.428 1.00 95.81 70 PHE A CA 1
ATOM 590 C C . PHE A 1 70 ? -13.997 4.773 1.956 1.00 95.81 70 PHE A C 1
ATOM 592 O O . PHE A 1 70 ? -13.749 5.909 1.569 1.00 95.81 70 PHE A O 1
ATOM 599 N N . LEU A 1 71 ? -14.533 3.854 1.142 1.00 93.50 71 LEU A N 1
ATOM 600 C CA . LEU A 1 71 ? -14.778 4.116 -0.282 1.00 93.50 71 LEU A CA 1
ATOM 601 C C . LEU A 1 71 ? -15.765 5.266 -0.522 1.00 93.50 71 LEU A C 1
ATOM 603 O O . LEU A 1 71 ? -15.574 6.042 -1.458 1.00 93.50 71 LEU A O 1
ATOM 607 N N . ASP A 1 72 ? -16.809 5.376 0.300 1.00 92.06 72 ASP A N 1
ATOM 608 C CA . ASP A 1 72 ? -17.773 6.479 0.244 1.00 92.06 72 ASP A CA 1
ATOM 609 C C . ASP A 1 72 ? -17.108 7.812 0.616 1.00 92.06 72 ASP A C 1
ATOM 611 O O . ASP A 1 72 ? -17.200 8.772 -0.145 1.00 92.06 72 ASP A O 1
ATOM 615 N N . GLY A 1 73 ? -16.348 7.855 1.715 1.00 91.62 73 GLY A N 1
ATOM 616 C CA . GLY A 1 73 ? -15.564 9.028 2.107 1.00 91.62 73 GLY A CA 1
ATOM 617 C C . GLY A 1 73 ? -14.566 9.449 1.027 1.00 91.62 73 GLY A C 1
ATOM 618 O O . GLY A 1 73 ? -14.547 10.609 0.624 1.00 91.62 73 GLY A O 1
ATOM 619 N N . SER A 1 74 ? -13.801 8.503 0.471 1.00 90.38 74 SER A N 1
ATOM 620 C CA . SER A 1 74 ? -12.872 8.764 -0.634 1.00 90.38 74 SER A CA 1
ATOM 621 C C . SER A 1 74 ? -13.583 9.255 -1.895 1.00 90.38 74 SER A C 1
ATOM 623 O O . SER A 1 74 ? -13.056 10.096 -2.618 1.00 90.38 74 SER A O 1
ATOM 625 N N . TYR A 1 75 ? -14.779 8.736 -2.190 1.00 88.69 75 TYR A N 1
ATOM 626 C CA . TYR A 1 75 ? -15.578 9.206 -3.316 1.00 88.69 75 TYR A CA 1
ATOM 627 C C . TYR A 1 75 ? -16.061 10.640 -3.120 1.00 88.69 75 TYR A C 1
ATOM 629 O O . TYR A 1 75 ? -15.968 11.426 -4.058 1.00 88.69 75 TYR A O 1
ATOM 637 N N . GLN A 1 76 ? -16.528 10.993 -1.924 1.00 86.56 76 GLN A N 1
ATOM 638 C CA . GLN A 1 76 ? -16.989 12.349 -1.634 1.00 86.56 76 GLN A CA 1
ATOM 639 C C . GLN A 1 76 ? -15.850 13.356 -1.624 1.00 86.56 76 GLN A C 1
ATOM 641 O O . GLN A 1 76 ? -15.998 14.401 -2.245 1.00 86.56 76 GLN A O 1
ATOM 646 N N . TYR A 1 77 ? -14.700 12.993 -1.052 1.00 85.00 77 TYR A N 1
ATOM 647 C CA . TYR A 1 77 ? -13.477 13.796 -1.076 1.00 85.00 77 TYR A CA 1
ATOM 648 C C . TYR A 1 77 ? -13.071 14.245 -2.493 1.00 85.00 77 TYR A C 1
ATOM 650 O O . TYR A 1 77 ? -12.550 15.337 -2.681 1.00 85.00 77 TYR A O 1
ATOM 658 N N . ARG A 1 78 ? -13.356 13.438 -3.527 1.00 78.44 78 ARG A N 1
ATOM 659 C CA . ARG A 1 78 ? -13.119 13.825 -4.933 1.00 78.44 78 ARG A CA 1
ATOM 660 C C . ARG A 1 78 ? -14.040 14.925 -5.457 1.00 78.44 78 ARG A C 1
ATOM 662 O O . ARG A 1 78 ? -13.734 15.520 -6.489 1.00 78.44 78 ARG A O 1
ATOM 669 N N . GLY A 1 79 ? -15.209 15.113 -4.852 1.00 70.44 79 GLY A N 1
ATOM 670 C CA . GLY A 1 79 ? -16.174 16.107 -5.301 1.00 70.44 79 GLY A CA 1
ATOM 671 C C . GLY A 1 79 ? -15.601 17.523 -5.179 1.00 70.44 79 GLY A C 1
ATOM 672 O O . GLY A 1 79 ? -14.745 17.795 -4.346 1.00 70.44 79 GLY A O 1
ATOM 673 N N . THR A 1 80 ? -16.099 18.463 -5.975 1.00 57.00 80 THR A N 1
ATOM 674 C CA . THR A 1 80 ? -15.584 19.845 -6.039 1.00 57.00 80 THR A CA 1
ATOM 675 C C . THR A 1 80 ? -16.233 20.811 -5.034 1.00 57.00 80 THR A C 1
ATOM 677 O O . THR A 1 80 ? -16.234 22.013 -5.277 1.00 57.00 80 THR A O 1
ATOM 680 N N . ALA A 1 81 ? -16.859 20.321 -3.961 1.00 56.69 81 ALA A N 1
ATOM 681 C CA . ALA A 1 81 ? -17.545 21.161 -2.976 1.00 56.69 81 ALA A CA 1
ATOM 682 C C . ALA A 1 81 ? -16.696 21.321 -1.705 1.00 56.69 81 ALA A C 1
ATOM 684 O O . ALA A 1 81 ? -16.026 20.382 -1.286 1.00 56.69 81 ALA A O 1
ATOM 685 N N . GLU A 1 82 ? -16.755 22.503 -1.091 1.00 55.72 82 GLU A N 1
ATOM 686 C CA . GLU A 1 82 ? -15.886 22.958 0.012 1.00 55.72 82 GLU A CA 1
ATOM 687 C C . GLU A 1 82 ? -16.035 22.179 1.344 1.00 55.72 82 GLU A C 1
ATOM 689 O O . GLU A 1 82 ? -15.292 22.451 2.277 1.00 55.72 82 GLU A O 1
ATOM 694 N N . ASP A 1 83 ? -16.928 21.181 1.428 1.00 59.06 83 ASP A N 1
ATOM 695 C CA . ASP A 1 83 ? -17.255 20.411 2.652 1.00 59.06 83 ASP A CA 1
ATOM 696 C C . ASP A 1 83 ? -17.012 18.885 2.524 1.00 59.06 83 ASP A C 1
ATOM 698 O O . ASP A 1 83 ? -17.524 18.070 3.299 1.00 59.06 83 ASP A O 1
ATOM 702 N N . ASN A 1 84 ? -16.241 18.459 1.522 1.00 71.44 84 ASN A N 1
ATOM 703 C CA . ASN A 1 84 ? -16.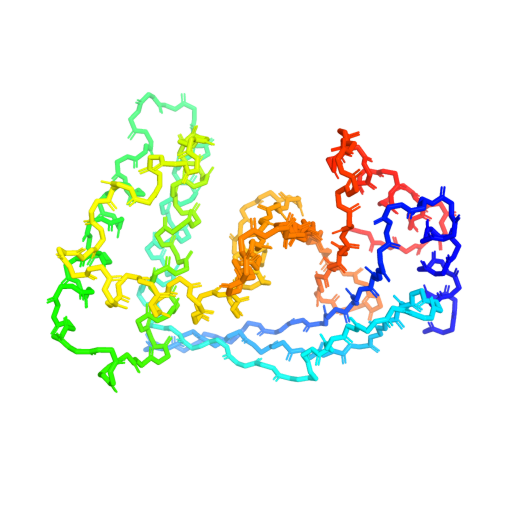128 17.046 1.137 1.00 71.44 84 ASN A CA 1
ATOM 704 C C . ASN A 1 84 ? -15.216 16.178 2.020 1.00 71.44 84 ASN A C 1
ATOM 706 O O . ASN A 1 84 ? -15.223 14.949 1.895 1.00 71.44 84 ASN A O 1
ATOM 710 N N . ASP A 1 85 ? -14.492 16.792 2.951 1.00 81.44 85 ASP A N 1
ATOM 711 C CA . ASP A 1 85 ? -13.526 16.106 3.814 1.00 81.44 85 ASP A CA 1
ATOM 712 C C . ASP A 1 85 ? -14.196 15.496 5.047 1.00 81.44 85 ASP A C 1
ATOM 714 O O . ASP A 1 85 ? -13.673 14.551 5.643 1.00 81.44 85 ASP A O 1
ATOM 718 N N . LYS A 1 86 ? -15.390 15.990 5.406 1.00 85.19 86 LYS A N 1
ATOM 719 C CA . LYS A 1 86 ? -16.079 15.642 6.652 1.00 85.19 86 LYS A CA 1
ATOM 720 C C . LYS A 1 86 ? -16.214 14.137 6.854 1.00 85.19 86 LYS A C 1
ATOM 722 O O . LYS A 1 86 ? -15.917 13.649 7.931 1.00 85.19 86 LYS A O 1
ATOM 727 N N . LYS A 1 87 ? -16.598 13.378 5.824 1.00 88.38 87 LYS A N 1
ATOM 728 C CA . LYS A 1 87 ? -16.742 11.918 5.958 1.00 88.38 87 LYS A CA 1
ATOM 729 C C . LYS A 1 87 ? -15.427 11.194 6.216 1.00 88.38 87 LYS A C 1
ATOM 731 O O . LYS A 1 87 ? -15.424 10.194 6.926 1.00 88.38 87 LYS A O 1
ATOM 736 N N . LEU A 1 88 ? -14.332 11.657 5.613 1.00 88.94 88 LEU A N 1
ATOM 737 C CA . LEU A 1 88 ? -13.012 11.087 5.871 1.00 88.94 88 LEU A CA 1
ATOM 738 C C . LEU A 1 88 ? -12.540 11.443 7.280 1.00 88.94 88 LEU A C 1
ATOM 740 O O . LEU A 1 88 ? -11.988 10.582 7.955 1.00 88.94 88 LEU A O 1
ATOM 744 N N . ILE A 1 89 ? -12.807 12.668 7.732 1.00 88.75 89 ILE A N 1
ATOM 745 C CA . ILE A 1 89 ? -12.505 13.126 9.092 1.00 88.75 89 ILE A CA 1
ATOM 746 C C . ILE A 1 89 ? -13.329 12.346 10.130 1.00 88.75 89 ILE A C 1
ATOM 748 O O . ILE A 1 89 ? -12.763 11.811 11.078 1.00 88.75 89 ILE A O 1
ATOM 752 N N . ASP A 1 90 ? -14.641 12.206 9.932 1.00 89.81 90 ASP A N 1
ATOM 753 C CA . ASP A 1 90 ? -15.523 11.430 10.813 1.00 89.81 90 ASP A CA 1
ATOM 754 C C . ASP A 1 90 ? -15.050 9.968 10.893 1.00 89.81 90 ASP A C 1
ATOM 756 O O . ASP A 1 90 ? -14.942 9.399 11.977 1.00 89.81 90 ASP A O 1
ATOM 760 N N . LEU A 1 91 ? -14.687 9.373 9.750 1.00 92.81 91 LEU A N 1
ATOM 761 C CA . LEU A 1 91 ? -14.127 8.024 9.703 1.00 92.81 91 LEU A CA 1
ATOM 762 C C . LEU A 1 91 ? -12.761 7.930 10.397 1.00 92.81 91 LEU A C 1
ATOM 764 O O . LEU A 1 91 ? -12.471 6.927 11.043 1.00 92.81 91 LEU A O 1
ATOM 768 N N . TYR A 1 92 ? -11.913 8.951 10.266 1.00 90.88 92 TYR A N 1
ATOM 769 C CA . TYR A 1 92 ? -10.624 9.017 10.952 1.00 90.88 92 TYR A CA 1
ATOM 770 C C . TYR A 1 92 ? -10.803 8.945 12.474 1.00 90.88 92 TYR A C 1
ATOM 772 O O . TYR A 1 92 ? -10.097 8.168 13.122 1.00 90.88 92 TYR A O 1
ATOM 780 N N . PHE A 1 93 ? -11.765 9.694 13.023 1.00 88.31 93 PHE A N 1
ATOM 781 C CA . PHE A 1 93 ? -12.089 9.663 14.450 1.00 88.31 93 PHE A CA 1
ATOM 782 C C . PHE A 1 93 ? -12.739 8.342 14.874 1.00 88.31 93 PHE A C 1
ATOM 784 O O . PHE A 1 93 ? -12.288 7.755 15.852 1.00 88.31 93 PHE A O 1
ATOM 791 N N . GLU A 1 94 ? -13.697 7.811 14.104 1.00 90.88 94 GLU A N 1
ATOM 792 C CA . GLU A 1 94 ? -14.324 6.502 14.374 1.00 90.88 94 GLU A CA 1
ATOM 793 C C . GLU A 1 94 ? -13.275 5.383 14.481 1.00 90.88 94 GLU A C 1
ATOM 795 O O . GLU A 1 94 ? -13.315 4.547 15.383 1.00 90.88 94 GLU A O 1
ATOM 800 N N . ILE A 1 95 ? -12.297 5.368 13.568 1.00 91.50 95 ILE A N 1
ATOM 801 C CA . ILE A 1 95 ? -11.208 4.390 13.616 1.00 91.50 95 ILE A CA 1
ATOM 802 C C . ILE A 1 95 ? -10.323 4.610 14.855 1.00 91.50 95 ILE A C 1
ATOM 804 O O . ILE A 1 95 ? -9.860 3.630 15.440 1.00 91.50 95 ILE A O 1
ATOM 808 N N . GLY A 1 96 ? -10.093 5.869 15.241 1.00 86.75 96 GLY A N 1
ATOM 809 C CA . GLY A 1 96 ? -9.264 6.255 16.385 1.00 86.75 96 GLY A CA 1
ATOM 810 C C . GLY A 1 96 ? -9.836 5.783 17.713 1.00 86.75 96 GLY A C 1
ATOM 811 O O . GLY A 1 96 ? -9.117 5.150 18.480 1.00 86.75 96 GLY A O 1
ATOM 812 N N . GLU A 1 97 ? -11.139 5.967 17.927 1.00 85.81 97 GLU A N 1
ATOM 813 C CA . GLU A 1 97 ? -11.848 5.459 19.111 1.00 85.81 97 GLU A CA 1
ATOM 814 C C . GLU A 1 97 ? -11.647 3.942 19.275 1.00 85.81 97 GLU A C 1
ATOM 816 O O . GLU A 1 97 ? -11.373 3.451 20.370 1.00 85.81 97 GLU A O 1
ATOM 821 N N . GLY A 1 98 ? -11.676 3.187 18.170 1.00 83.50 98 GLY A N 1
ATOM 822 C CA . GLY A 1 98 ? -11.412 1.745 18.187 1.00 83.50 98 GLY A CA 1
ATOM 823 C C . GLY A 1 98 ? -9.961 1.358 18.513 1.00 83.50 98 GLY A C 1
ATOM 824 O O . GLY A 1 98 ? -9.706 0.211 18.881 1.00 83.50 98 GLY A O 1
ATOM 825 N N . LEU A 1 99 ? -8.994 2.271 18.372 1.00 85.31 99 LEU A N 1
ATOM 826 C CA . LEU A 1 99 ? -7.597 2.042 18.761 1.00 85.31 99 LEU A CA 1
ATOM 827 C C . LEU A 1 99 ? -7.329 2.392 20.233 1.00 85.31 99 LEU A C 1
ATOM 829 O O . LEU A 1 99 ? -6.465 1.762 20.843 1.00 85.31 99 LEU A O 1
ATOM 833 N N . GLU A 1 100 ? -8.088 3.315 20.830 1.00 83.44 100 GLU A N 1
ATOM 834 C CA . GLU A 1 100 ? -7.982 3.685 22.255 1.00 83.44 100 GLU A CA 1
ATOM 835 C C . GLU A 1 100 ? -8.346 2.534 23.215 1.00 83.44 100 GLU A C 1
ATOM 837 O O . GLU A 1 100 ? -7.952 2.509 24.392 1.00 83.44 100 GLU A O 1
ATOM 842 N N . GLU A 1 101 ? -9.085 1.538 22.722 1.00 83.25 101 GLU A N 1
ATOM 843 C CA . GLU A 1 101 ? -9.405 0.318 23.465 1.00 83.25 101 GLU A CA 1
ATOM 844 C C . GLU A 1 101 ? -8.162 -0.540 23.757 1.00 83.25 101 GLU A C 1
ATOM 846 O O . GLU A 1 101 ? -8.161 -1.328 24.709 1.00 83.25 101 GLU A O 1
ATOM 851 N N . ILE A 1 102 ? -7.081 -0.372 22.989 1.00 87.69 102 ILE A N 1
ATOM 852 C CA . ILE A 1 102 ? -5.850 -1.149 23.132 1.00 87.69 102 ILE A CA 1
ATOM 853 C C . ILE A 1 102 ? -5.045 -0.598 24.313 1.00 87.69 102 ILE A C 1
ATOM 855 O O . ILE A 1 102 ? -4.646 0.564 24.327 1.00 87.69 102 ILE A O 1
ATOM 859 N N . LYS A 1 103 ? -4.797 -1.433 25.328 1.00 86.69 103 LYS A N 1
ATOM 860 C CA . LYS A 1 103 ? -4.080 -1.008 26.544 1.00 86.69 103 LYS A CA 1
ATOM 861 C C . LYS A 1 103 ? -2.599 -1.341 26.512 1.00 86.69 103 LYS A C 1
ATOM 863 O O . LYS A 1 103 ? -1.796 -0.572 27.035 1.00 86.69 103 LYS A O 1
ATOM 868 N N . GLU A 1 104 ? -2.232 -2.450 25.877 1.00 89.31 104 GLU A N 1
ATOM 869 C CA . GLU A 1 104 ? -0.848 -2.902 25.807 1.00 89.31 104 GLU A CA 1
ATOM 870 C C . GLU A 1 104 ? -0.459 -3.331 24.381 1.00 89.31 104 GLU A C 1
ATOM 872 O O . GLU A 1 104 ? -1.297 -3.857 23.644 1.00 89.31 104 GLU A O 1
ATOM 877 N N . PRO A 1 105 ? 0.823 -3.198 23.980 1.00 88.69 105 PRO A N 1
ATOM 878 C CA . PRO A 1 105 ? 1.294 -3.612 22.653 1.00 88.69 105 PRO A CA 1
ATOM 879 C C . PRO A 1 105 ? 0.976 -5.069 22.297 1.00 88.69 105 PRO A C 1
ATOM 881 O O . PRO A 1 105 ? 0.709 -5.396 21.142 1.00 88.69 105 PRO A O 1
ATOM 884 N N . LYS A 1 106 ? 0.954 -5.958 23.296 1.00 90.88 106 LYS A N 1
ATOM 885 C CA . LYS A 1 106 ? 0.625 -7.381 23.115 1.00 90.88 106 LYS A CA 1
ATOM 886 C C . LYS A 1 106 ? -0.827 -7.625 22.678 1.00 90.88 106 LYS A C 1
ATOM 888 O O . LYS A 1 106 ? -1.125 -8.695 22.154 1.00 90.88 106 LYS A O 1
ATOM 893 N N . ASP A 1 107 ? -1.712 -6.650 22.888 1.00 91.56 107 ASP A N 1
ATOM 894 C CA . ASP A 1 107 ? -3.128 -6.722 22.524 1.00 91.56 107 ASP A CA 1
ATOM 895 C C . ASP A 1 107 ? -3.380 -6.246 21.083 1.00 91.56 107 ASP A C 1
ATOM 897 O O . ASP A 1 107 ? -4.509 -6.317 20.585 1.00 91.56 107 ASP A O 1
ATOM 901 N N . ILE A 1 108 ? -2.339 -5.785 20.376 1.00 90.50 108 ILE A N 1
ATOM 902 C CA . ILE A 1 108 ? -2.428 -5.429 18.961 1.00 90.50 108 ILE A CA 1
ATOM 903 C C . ILE A 1 108 ? -2.791 -6.670 18.140 1.00 90.50 108 ILE A C 1
ATOM 905 O O . ILE A 1 108 ? -2.130 -7.708 18.164 1.00 90.50 108 ILE A O 1
ATOM 909 N N . ARG A 1 109 ? -3.846 -6.526 17.341 1.00 91.31 109 ARG A N 1
ATOM 910 C CA . ARG A 1 109 ? -4.364 -7.542 16.428 1.00 91.31 109 ARG A CA 1
ATOM 911 C C . ARG A 1 109 ? -4.311 -7.030 14.992 1.00 91.31 109 ARG A C 1
ATOM 913 O O . ARG A 1 109 ? -4.083 -5.851 14.729 1.00 91.31 109 ARG A O 1
ATOM 920 N N . SER A 1 110 ? -4.544 -7.929 14.037 1.00 89.56 110 SER A N 1
ATOM 921 C CA . SER A 1 110 ? -4.474 -7.597 12.604 1.00 89.56 110 SER A CA 1
ATOM 922 C C . SER A 1 110 ? -5.456 -6.497 12.181 1.00 89.56 110 SER A C 1
ATOM 924 O O . SER A 1 110 ? -5.105 -5.668 11.347 1.00 89.56 110 SER A O 1
ATOM 926 N N . ASN A 1 111 ? -6.651 -6.447 12.776 1.00 90.88 111 ASN A N 1
ATOM 927 C CA . ASN A 1 111 ? -7.628 -5.379 12.546 1.00 90.88 111 ASN A CA 1
ATOM 928 C C . ASN A 1 111 ? -7.101 -4.015 13.019 1.00 90.88 111 ASN A C 1
ATOM 930 O O . ASN A 1 111 ? -7.235 -3.047 12.284 1.00 90.88 111 ASN A O 1
ATOM 934 N N . HIS A 1 112 ? -6.432 -3.940 14.176 1.00 91.56 112 HIS A N 1
ATOM 935 C CA . HIS A 1 112 ? -5.844 -2.690 14.679 1.00 91.56 112 HIS A CA 1
ATOM 936 C C . HIS A 1 112 ? -4.777 -2.148 13.717 1.00 91.56 112 HIS A C 1
ATOM 938 O O . HIS A 1 112 ? -4.743 -0.962 13.411 1.00 91.56 112 HIS A O 1
ATOM 944 N N . ILE A 1 113 ? -3.951 -3.038 13.159 1.00 91.69 113 ILE A N 1
ATOM 945 C CA . ILE A 1 113 ? -2.910 -2.679 12.186 1.00 91.69 113 ILE A CA 1
ATOM 946 C C . ILE A 1 113 ? -3.523 -2.122 10.890 1.00 91.69 113 ILE A C 1
ATOM 948 O O . ILE A 1 113 ? -2.995 -1.173 10.307 1.00 91.69 113 ILE A O 1
ATOM 952 N N . ILE A 1 114 ? -4.627 -2.715 10.426 1.00 93.94 114 ILE A N 1
ATOM 953 C CA . ILE A 1 114 ? -5.354 -2.251 9.237 1.00 93.94 114 ILE A CA 1
ATOM 954 C C . ILE A 1 114 ? -6.016 -0.901 9.505 1.00 93.94 114 ILE A C 1
ATOM 956 O O . ILE A 1 114 ? -5.837 0.012 8.704 1.00 93.94 114 ILE A O 1
ATOM 960 N N . ASN A 1 115 ? -6.709 -0.763 10.634 1.00 93.25 115 ASN A N 1
ATOM 961 C CA . ASN A 1 115 ? -7.335 0.475 11.096 1.00 93.25 115 ASN A CA 1
ATOM 962 C C . ASN A 1 115 ? -6.326 1.628 11.142 1.00 93.25 115 ASN A C 1
ATOM 964 O O . ASN A 1 115 ? -6.515 2.651 10.489 1.00 93.25 115 ASN A O 1
ATOM 968 N N . PHE A 1 116 ? -5.190 1.413 11.801 1.00 91.31 116 PHE A N 1
ATOM 969 C CA . PHE A 1 116 ? -4.107 2.389 11.848 1.00 91.31 116 PHE A CA 1
ATOM 970 C C . PHE A 1 116 ? -3.557 2.718 10.449 1.00 91.31 116 PHE A C 1
ATOM 972 O O . PHE A 1 116 ? -3.323 3.874 10.107 1.00 91.31 116 PHE A O 1
ATOM 979 N N . GLY A 1 117 ? -3.412 1.709 9.581 1.00 92.00 117 GLY A N 1
ATOM 980 C CA . GLY A 1 117 ? -3.054 1.916 8.176 1.00 92.00 117 GLY A CA 1
ATOM 981 C C . GLY A 1 117 ? -4.055 2.792 7.411 1.00 92.00 117 GLY A C 1
ATOM 982 O O . GLY A 1 117 ? -3.639 3.638 6.620 1.00 92.00 117 GLY A O 1
ATOM 983 N N . LEU A 1 118 ? -5.357 2.616 7.650 1.00 93.81 118 LEU A N 1
ATOM 984 C CA . LEU A 1 118 ? -6.412 3.439 7.055 1.00 93.81 118 LEU A CA 1
ATOM 985 C C . LEU A 1 118 ? -6.360 4.879 7.565 1.00 93.81 118 LEU A C 1
ATOM 987 O O . LEU A 1 118 ? -6.478 5.789 6.754 1.00 93.81 118 LEU A O 1
ATOM 991 N N . GLN A 1 119 ? -6.111 5.111 8.855 1.00 90.50 119 GLN A N 1
ATOM 992 C CA . GLN A 1 119 ? -5.935 6.469 9.379 1.00 90.50 119 GLN A CA 1
ATOM 993 C C . GLN A 1 119 ? -4.755 7.193 8.738 1.00 90.50 119 GLN A C 1
ATOM 995 O O . GLN A 1 119 ? -4.909 8.339 8.322 1.00 90.50 119 GLN A O 1
ATOM 1000 N N . ILE A 1 120 ? -3.606 6.522 8.576 1.00 88.88 120 ILE A N 1
ATOM 1001 C CA . ILE A 1 120 ? -2.473 7.121 7.856 1.00 88.88 120 ILE A CA 1
ATOM 1002 C C . ILE A 1 120 ? -2.883 7.478 6.423 1.00 88.88 120 ILE A C 1
ATOM 1004 O O . ILE A 1 120 ? -2.577 8.569 5.954 1.00 88.88 120 ILE A O 1
ATOM 1008 N N . LEU A 1 121 ? -3.601 6.582 5.739 1.00 91.88 121 LEU A N 1
ATOM 1009 C CA . LEU A 1 121 ? -4.069 6.830 4.377 1.00 91.88 121 LEU A CA 1
ATOM 1010 C C . LEU A 1 121 ? -5.035 8.017 4.296 1.00 91.88 121 LEU A C 1
ATOM 1012 O O . LEU A 1 121 ? -4.942 8.808 3.364 1.00 91.88 121 LEU A O 1
ATOM 1016 N N . ILE A 1 122 ? -5.943 8.157 5.263 1.00 91.31 122 ILE A N 1
ATOM 1017 C CA . ILE A 1 122 ? -6.865 9.293 5.342 1.00 91.31 122 ILE A CA 1
ATOM 1018 C C . ILE A 1 122 ? -6.081 10.598 5.524 1.00 91.31 122 ILE A C 1
ATOM 1020 O O . ILE A 1 122 ? -6.311 11.544 4.777 1.00 91.31 122 ILE A O 1
ATOM 1024 N N . LEU A 1 123 ? -5.108 10.637 6.438 1.00 87.19 123 LEU A N 1
ATOM 1025 C CA . LEU A 1 123 ? -4.244 11.810 6.622 1.00 87.19 123 LEU A CA 1
ATOM 1026 C C . LEU A 1 123 ? -3.452 12.145 5.347 1.00 87.19 123 LEU A C 1
ATOM 1028 O O . LEU A 1 123 ? -3.347 13.311 4.971 1.00 87.19 123 LEU A O 1
ATOM 1032 N N . ASP A 1 124 ? -2.938 11.129 4.645 1.00 85.69 124 ASP A N 1
ATOM 1033 C CA . ASP A 1 124 ? -2.271 11.305 3.349 1.00 85.69 124 ASP A CA 1
ATOM 1034 C C . ASP A 1 124 ? -3.217 11.901 2.293 1.00 85.69 124 ASP A C 1
ATOM 1036 O O . ASP A 1 124 ? -2.796 12.724 1.477 1.00 85.69 124 ASP A O 1
ATOM 1040 N N . MET A 1 125 ? -4.491 11.492 2.291 1.00 87.31 125 MET A N 1
ATOM 1041 C CA . MET A 1 125 ? -5.513 12.027 1.390 1.00 87.31 125 MET A CA 1
ATOM 1042 C C . MET A 1 125 ? -5.841 13.485 1.702 1.00 87.31 125 MET A C 1
ATOM 1044 O O . MET A 1 125 ? -5.888 14.280 0.772 1.00 87.31 125 MET A O 1
ATOM 1048 N N . LEU A 1 126 ? -5.994 13.841 2.979 1.00 85.12 126 LEU A N 1
ATOM 1049 C CA . LEU A 1 126 ? -6.318 15.200 3.430 1.00 85.12 126 LEU A CA 1
ATOM 1050 C C . LEU A 1 126 ? -5.178 16.212 3.211 1.00 85.12 126 LEU A C 1
ATOM 1052 O O . LEU A 1 126 ? -5.356 17.405 3.424 1.00 85.12 126 LEU A O 1
ATOM 1056 N N . GLY A 1 127 ? -4.007 15.768 2.743 1.00 75.62 127 GLY A N 1
ATOM 1057 C CA . GLY A 1 127 ? -2.903 16.667 2.408 1.00 75.62 127 GLY A CA 1
ATOM 1058 C C . GLY A 1 127 ? -2.128 17.178 3.622 1.00 75.62 127 GLY A C 1
ATOM 1059 O O . GLY A 1 127 ? -1.283 18.061 3.463 1.00 75.62 127 GLY A O 1
ATOM 1060 N N . GLU A 1 128 ? -2.341 16.585 4.797 1.00 65.19 128 GLU A N 1
ATOM 1061 C CA . GLU A 1 128 ? -1.488 16.758 5.970 1.00 65.19 128 GLU A CA 1
ATOM 1062 C C . GLU A 1 128 ? -0.124 16.128 5.653 1.00 65.19 128 GLU A C 1
ATOM 1064 O O . GLU A 1 128 ? 0.108 14.934 5.829 1.00 65.19 128 GLU A O 1
ATOM 1069 N N . LYS A 1 129 ? 0.774 16.904 5.038 1.00 49.94 129 LYS A N 1
ATOM 1070 C CA . LYS A 1 129 ? 2.068 16.424 4.512 1.00 49.94 129 LYS A CA 1
ATOM 1071 C C . LYS A 1 129 ? 3.158 16.320 5.572 1.00 49.94 129 LYS A C 1
ATOM 1073 O O . LYS A 1 129 ? 4.224 15.784 5.282 1.00 49.94 129 LYS A O 1
ATOM 1078 N N . ASP A 1 130 ? 2.906 16.810 6.776 1.00 47.09 130 ASP A N 1
ATOM 1079 C CA . ASP A 1 130 ? 3.933 16.925 7.797 1.00 47.09 130 ASP A CA 1
ATOM 1080 C C . ASP A 1 130 ? 4.032 15.631 8.618 1.00 47.09 130 ASP A C 1
ATOM 1082 O O . ASP A 1 130 ? 3.294 15.393 9.573 1.00 47.09 130 ASP A O 1
ATOM 1086 N N . THR A 1 131 ? 4.920 14.732 8.194 1.00 44.62 131 THR A N 1
ATOM 1087 C CA . THR A 1 131 ? 5.164 13.422 8.819 1.00 44.62 131 THR A CA 1
ATOM 1088 C C . THR A 1 131 ? 5.593 13.500 10.287 1.00 44.62 131 THR A C 1
ATOM 1090 O O . THR A 1 131 ? 5.357 12.538 11.015 1.00 44.62 131 THR A O 1
ATOM 1093 N N . GLU A 1 132 ? 6.164 14.620 10.746 1.00 40.22 132 GLU A N 1
ATOM 1094 C CA . GLU A 1 132 ? 6.446 14.843 12.175 1.00 40.22 132 GLU A CA 1
ATOM 1095 C C . GLU A 1 132 ? 5.183 15.199 12.971 1.00 40.22 132 GLU A C 1
ATOM 1097 O O . GLU A 1 132 ? 5.067 14.816 14.133 1.00 40.22 132 GLU A O 1
ATOM 1102 N N . ASN A 1 133 ? 4.196 15.851 12.346 1.00 39.25 133 ASN A N 1
ATOM 1103 C CA . ASN A 1 133 ? 2.889 16.085 12.960 1.00 39.25 133 ASN A CA 1
ATOM 1104 C C . ASN A 1 133 ? 1.954 14.872 12.828 1.00 39.25 133 ASN A C 1
ATOM 1106 O O . ASN A 1 133 ? 1.124 14.678 13.705 1.00 39.25 133 ASN A O 1
ATOM 1110 N N . LYS A 1 134 ? 2.144 13.975 11.844 1.00 47.25 134 LYS A N 1
ATOM 1111 C CA . LYS A 1 134 ? 1.469 12.654 11.792 1.00 47.25 134 LYS A CA 1
ATOM 1112 C C . LYS A 1 134 ? 1.793 11.747 12.981 1.00 47.25 134 LYS A C 1
ATOM 1114 O O . LYS A 1 134 ? 0.986 10.887 13.301 1.00 47.25 134 LYS A O 1
ATOM 1119 N N . GLN A 1 135 ? 2.958 11.938 13.605 1.00 42.47 135 GLN A N 1
ATOM 1120 C CA . GLN A 1 135 ? 3.361 11.286 14.862 1.00 42.47 135 GLN A CA 1
ATOM 1121 C C . GLN A 1 135 ? 2.845 12.029 16.107 1.00 42.47 135 GLN A C 1
ATOM 1123 O O . GLN A 1 135 ? 3.101 11.612 17.226 1.00 42.47 135 GLN A O 1
ATOM 1128 N N . LYS A 1 136 ? 2.172 13.175 15.932 1.00 40.59 136 LYS A N 1
ATOM 1129 C CA . LYS A 1 136 ? 1.600 13.989 17.017 1.00 40.59 136 LYS A CA 1
ATOM 1130 C C . LYS A 1 136 ? 0.091 14.164 16.925 1.00 40.59 136 LYS A C 1
ATOM 1132 O O . LYS A 1 136 ? -0.496 14.685 17.873 1.00 40.59 136 LYS A O 1
ATOM 1137 N N . VAL A 1 137 ? -0.554 13.744 15.832 1.00 47.38 137 VAL A N 1
ATOM 1138 C CA . VAL A 1 137 ? -1.996 13.495 15.863 1.00 47.38 137 VAL A CA 1
ATOM 1139 C C . VAL A 1 137 ? -2.146 12.271 16.753 1.00 47.38 137 VAL A C 1
ATOM 1141 O O . VAL A 1 137 ? -1.867 11.162 16.319 1.00 47.38 137 VAL A O 1
ATOM 1144 N N . ALA A 1 138 ? -2.395 12.524 18.035 1.00 49.69 138 ALA A N 1
ATOM 1145 C CA . ALA A 1 138 ? -2.277 11.578 19.132 1.00 49.69 138 ALA A CA 1
ATOM 1146 C C . ALA A 1 138 ? -3.162 10.351 18.877 1.00 49.69 138 ALA A C 1
ATOM 1148 O O . ALA A 1 138 ? -4.359 10.370 19.141 1.00 49.69 138 ALA A O 1
ATOM 1149 N N . LEU A 1 139 ? -2.577 9.302 18.299 1.00 58.44 139 LEU A N 1
ATOM 1150 C CA . LEU A 1 139 ? -3.283 8.068 17.952 1.00 58.44 139 LEU A CA 1
ATOM 1151 C C . LEU A 1 139 ? -3.432 7.159 19.171 1.00 58.44 139 LEU A C 1
ATOM 1153 O O . LEU A 1 139 ? -4.345 6.341 19.221 1.00 58.44 139 LEU A O 1
ATOM 1157 N N . VAL A 1 140 ? -2.538 7.320 20.149 1.00 58.56 140 VAL A N 1
ATOM 1158 C CA . VAL A 1 140 ? -2.581 6.704 21.471 1.00 58.56 140 VAL A CA 1
ATOM 1159 C C . VAL A 1 140 ? -1.731 7.576 22.401 1.00 58.56 140 VAL A C 1
ATOM 1161 O O . VAL A 1 140 ? -0.614 7.920 22.039 1.00 58.56 140 VAL A O 1
ATOM 1164 N N . GLU A 1 141 ? -2.176 7.874 23.622 1.00 66.75 141 GLU A N 1
ATOM 1165 C CA . GLU A 1 141 ? -1.338 8.557 24.635 1.00 66.75 141 GLU A CA 1
ATOM 1166 C C . GLU A 1 141 ? -0.118 7.721 25.102 1.00 66.75 141 GLU A C 1
ATOM 1168 O O . GLU A 1 141 ? 0.645 8.145 25.967 1.00 66.75 141 GLU A O 1
ATOM 1173 N N . ASN A 1 142 ? 0.056 6.509 24.565 1.00 76.25 142 ASN A N 1
ATOM 1174 C CA . ASN A 1 142 ? 1.094 5.556 24.935 1.00 76.25 142 ASN A CA 1
ATOM 1175 C C . ASN A 1 142 ? 2.117 5.399 23.797 1.00 76.25 142 ASN A C 1
ATOM 1177 O O . ASN A 1 142 ? 1.873 4.666 22.833 1.00 76.25 142 ASN A O 1
ATOM 1181 N N . ASP A 1 143 ? 3.287 6.020 23.971 1.00 78.56 143 ASP A N 1
ATOM 1182 C CA . ASP A 1 143 ? 4.420 5.999 23.033 1.00 78.56 143 ASP A CA 1
ATOM 1183 C C . ASP A 1 143 ? 4.848 4.580 22.611 1.00 78.56 143 ASP A C 1
ATOM 1185 O O . ASP A 1 143 ? 5.264 4.349 21.469 1.00 78.56 143 ASP A O 1
ATOM 1189 N N . GLU A 1 144 ? 4.776 3.602 23.521 1.00 83.06 144 GLU A N 1
ATOM 1190 C CA . GLU A 1 144 ? 5.152 2.214 23.230 1.00 83.06 144 GLU A CA 1
ATOM 1191 C C . GLU A 1 144 ? 4.140 1.566 22.283 1.00 83.06 144 GLU A C 1
ATOM 1193 O O . GLU A 1 144 ? 4.517 0.887 21.320 1.00 83.06 144 GLU A O 1
ATOM 1198 N N . LEU A 1 145 ? 2.852 1.813 22.527 1.00 82.56 145 LEU A N 1
ATOM 1199 C CA . LEU A 1 145 ? 1.771 1.289 21.704 1.00 82.56 145 LEU A CA 1
ATOM 1200 C C . LEU A 1 145 ? 1.775 1.923 20.314 1.00 82.56 145 LEU A C 1
ATOM 1202 O O . LEU A 1 145 ? 1.694 1.211 19.312 1.00 82.56 145 LEU A O 1
ATOM 1206 N N . GLU A 1 146 ? 1.938 3.242 20.252 1.00 81.06 146 GLU A N 1
ATOM 1207 C CA . GLU A 1 146 ? 2.090 3.977 19.000 1.00 81.06 146 GLU A CA 1
ATOM 1208 C C . GLU A 1 146 ? 3.287 3.445 18.197 1.00 81.06 146 GLU A C 1
ATOM 1210 O O . GLU A 1 146 ? 3.157 3.106 17.017 1.00 81.06 146 GLU A O 1
ATOM 1215 N N . THR A 1 147 ? 4.441 3.263 18.846 1.00 82.88 147 THR A N 1
ATOM 1216 C CA . THR A 1 147 ? 5.641 2.696 18.215 1.00 82.88 147 THR A CA 1
ATOM 1217 C C . THR A 1 147 ? 5.374 1.313 17.618 1.00 82.88 147 THR A C 1
ATOM 1219 O O . THR A 1 147 ? 5.831 1.013 16.507 1.00 82.88 147 THR A O 1
ATOM 1222 N N . GLU A 1 148 ? 4.652 0.447 18.328 1.00 85.12 148 GLU A N 1
ATOM 1223 C CA . GLU A 1 148 ? 4.361 -0.907 17.858 1.00 85.12 148 GLU A CA 1
ATOM 1224 C C . GLU A 1 148 ? 3.325 -0.927 16.723 1.00 85.12 148 GLU A C 1
ATOM 1226 O O . GLU A 1 148 ? 3.500 -1.662 15.742 1.00 85.12 148 GLU A O 1
ATOM 1231 N N . LEU A 1 149 ? 2.309 -0.060 16.773 1.00 85.00 149 LEU A N 1
ATOM 1232 C CA . LEU A 1 149 ? 1.373 0.164 15.665 1.00 85.00 149 LEU A CA 1
ATOM 1233 C C . LEU A 1 149 ? 2.100 0.678 14.416 1.00 85.00 149 LEU A C 1
ATOM 1235 O O . LEU A 1 149 ? 1.889 0.154 13.317 1.00 85.00 149 LEU A O 1
ATOM 1239 N N . PHE A 1 150 ? 3.033 1.623 14.560 1.00 83.06 150 PHE A N 1
ATOM 1240 C CA . PHE A 1 150 ? 3.868 2.101 13.454 1.00 83.06 150 PHE A CA 1
ATOM 1241 C C . PHE A 1 150 ? 4.766 1.010 12.870 1.00 83.06 150 PHE A C 1
ATOM 1243 O O . PHE A 1 150 ? 4.894 0.897 11.649 1.00 83.06 150 PHE A O 1
ATOM 1250 N N . LYS A 1 151 ? 5.399 0.179 13.703 1.00 82.69 151 LYS A N 1
ATOM 1251 C CA . LYS A 1 151 ? 6.211 -0.953 13.222 1.00 82.69 151 LYS A CA 1
ATOM 1252 C C . LYS A 1 151 ? 5.361 -1.978 12.479 1.00 82.69 151 LYS A C 1
ATOM 1254 O O . LYS A 1 151 ? 5.767 -2.460 11.419 1.00 82.69 151 LYS A O 1
ATOM 1259 N N . SER A 1 152 ? 4.185 -2.292 13.007 1.00 83.62 152 SER A N 1
ATOM 1260 C CA . SER A 1 152 ? 3.295 -3.310 12.456 1.00 83.62 152 SER A CA 1
ATOM 1261 C C . SER A 1 152 ? 2.587 -2.851 11.177 1.00 83.62 152 SER A C 1
ATOM 1263 O O . SER A 1 152 ? 2.473 -3.619 10.216 1.00 83.62 152 SER A O 1
ATOM 1265 N N . SER A 1 153 ? 2.197 -1.577 11.100 1.00 81.69 153 SER A N 1
ATOM 1266 C CA . SER A 1 153 ? 1.585 -0.960 9.913 1.00 81.69 153 SER A CA 1
ATOM 1267 C C . SER A 1 153 ? 2.534 -0.823 8.727 1.00 81.69 153 SER A C 1
ATOM 1269 O O . SER A 1 153 ? 2.094 -0.600 7.600 1.00 81.69 153 SER A O 1
ATOM 1271 N N . ARG A 1 154 ? 3.831 -1.114 8.895 1.00 80.69 154 ARG A N 1
ATOM 1272 C CA . ARG A 1 154 ? 4.735 -1.293 7.747 1.00 80.69 154 ARG A CA 1
ATOM 1273 C C . ARG A 1 154 ? 4.264 -2.376 6.772 1.00 80.69 154 ARG A C 1
ATOM 1275 O O . ARG A 1 154 ? 4.657 -2.399 5.613 1.00 80.69 154 ARG A O 1
ATOM 1282 N N . ARG A 1 155 ? 3.393 -3.279 7.227 1.00 81.75 155 ARG A N 1
ATOM 1283 C CA . ARG A 1 155 ? 2.791 -4.341 6.409 1.00 81.75 155 ARG A CA 1
ATOM 1284 C C . ARG A 1 155 ? 1.570 -3.880 5.606 1.00 81.75 155 ARG A C 1
ATOM 1286 O O . ARG A 1 155 ? 1.109 -4.624 4.742 1.00 81.75 155 ARG A O 1
ATOM 1293 N N . THR A 1 156 ? 1.050 -2.675 5.854 1.00 91.75 156 THR A N 1
ATOM 1294 C CA . THR A 1 156 ? -0.140 -2.134 5.173 1.00 91.75 156 THR A CA 1
ATOM 1295 C C . THR A 1 156 ? 0.201 -1.156 4.051 1.00 91.75 156 THR A C 1
ATOM 1297 O O . THR A 1 156 ? -0.706 -0.670 3.392 1.00 91.75 156 THR A O 1
ATOM 1300 N N . GLY A 1 157 ? 1.481 -0.888 3.757 1.00 93.31 157 GLY A N 1
ATOM 1301 C CA . GLY A 1 157 ? 1.889 -0.016 2.644 1.00 93.31 157 GLY A CA 1
ATOM 1302 C C . GLY A 1 157 ? 1.262 -0.391 1.297 1.00 93.31 157 GLY A C 1
ATOM 1303 O O . GLY A 1 157 ? 0.670 0.459 0.638 1.00 93.31 157 GLY A O 1
ATOM 1304 N N . ILE A 1 158 ? 1.299 -1.679 0.939 1.00 95.62 158 ILE A N 1
ATOM 1305 C CA . ILE A 1 158 ? 0.684 -2.179 -0.301 1.00 95.62 158 ILE A CA 1
ATOM 1306 C C . ILE A 1 158 ? -0.845 -2.073 -0.239 1.00 95.62 158 ILE A C 1
ATOM 1308 O O . ILE A 1 158 ? -1.454 -1.606 -1.195 1.00 95.62 158 ILE A O 1
ATOM 1312 N N . LEU A 1 159 ? -1.468 -2.438 0.890 1.00 96.44 159 LEU A N 1
ATOM 1313 C CA . LEU A 1 159 ? -2.913 -2.264 1.091 1.00 96.44 159 LEU A CA 1
ATOM 1314 C C . LEU A 1 159 ? -3.334 -0.808 0.867 1.00 96.44 159 LEU A C 1
ATOM 1316 O O . LEU A 1 159 ? -4.301 -0.551 0.156 1.00 96.44 159 LEU A O 1
ATOM 1320 N N . ARG A 1 160 ? -2.591 0.139 1.442 1.00 95.56 160 ARG A N 1
ATOM 1321 C CA . ARG A 1 160 ? -2.849 1.568 1.277 1.00 95.56 160 ARG A CA 1
ATOM 1322 C C . ARG A 1 160 ? -2.730 1.984 -0.183 1.00 95.56 160 ARG A C 1
ATOM 1324 O O . ARG A 1 160 ? -3.628 2.654 -0.660 1.00 95.56 160 ARG A O 1
ATOM 1331 N N . GLY A 1 161 ? -1.728 1.502 -0.920 1.00 95.81 161 GLY A N 1
ATOM 1332 C CA . GLY A 1 161 ? -1.637 1.723 -2.369 1.00 95.81 161 GLY A CA 1
ATOM 1333 C C . GLY A 1 161 ? -2.801 1.122 -3.172 1.00 95.81 161 GLY A C 1
ATOM 1334 O O . GLY A 1 161 ? -3.281 1.734 -4.124 1.00 95.81 161 GLY A O 1
ATOM 1335 N N . ILE A 1 162 ? -3.319 -0.046 -2.770 1.00 95.75 162 ILE A N 1
ATOM 1336 C CA . ILE A 1 162 ? -4.515 -0.656 -3.384 1.00 95.75 162 ILE A CA 1
ATOM 1337 C C . ILE A 1 162 ? -5.759 0.203 -3.120 1.00 95.75 162 ILE A C 1
ATOM 1339 O O . ILE A 1 162 ? -6.579 0.393 -4.020 1.00 95.75 162 ILE A O 1
ATOM 1343 N N . LEU A 1 163 ? -5.915 0.721 -1.904 1.00 95.50 163 LEU A N 1
ATOM 1344 C CA . LEU A 1 163 ? -7.084 1.504 -1.500 1.00 95.50 163 LEU A CA 1
ATOM 1345 C C . LEU A 1 163 ? -7.010 2.972 -1.927 1.00 95.50 163 LEU A C 1
ATOM 1347 O O . LEU A 1 163 ? -8.053 3.584 -2.139 1.00 95.50 163 LEU A O 1
ATOM 1351 N N . TYR A 1 164 ? -5.806 3.526 -2.082 1.00 93.06 164 TYR A N 1
ATOM 1352 C CA . TYR A 1 164 ? -5.605 4.917 -2.460 1.00 93.06 164 TYR A CA 1
ATOM 1353 C C . TYR A 1 164 ? -6.231 5.193 -3.814 1.00 93.06 164 TYR A C 1
ATOM 1355 O O . TYR A 1 164 ? -6.078 4.418 -4.754 1.00 93.06 164 TYR A O 1
ATOM 1363 N N . ASP A 1 165 ? -6.945 6.301 -3.933 1.00 85.12 165 ASP A N 1
ATOM 1364 C CA . ASP A 1 165 ? -7.769 6.520 -5.113 1.00 85.12 165 ASP A CA 1
ATOM 1365 C C . ASP A 1 165 ? -6.962 6.826 -6.388 1.00 85.12 165 ASP A C 1
ATOM 1367 O O . ASP A 1 165 ? -7.413 6.558 -7.501 1.00 85.12 165 ASP A O 1
ATOM 1371 N N . LYS A 1 166 ? -5.739 7.343 -6.237 1.00 88.75 166 LYS A N 1
ATOM 1372 C CA . LYS A 1 166 ? -4.866 7.686 -7.367 1.00 88.75 166 LYS A CA 1
ATOM 1373 C C . LYS A 1 166 ? -4.004 6.496 -7.790 1.00 88.75 166 LYS A C 1
ATOM 1375 O O . LYS A 1 166 ? -3.827 5.531 -7.052 1.00 88.75 166 LYS A O 1
ATOM 1380 N N . MET A 1 167 ? -3.434 6.603 -8.989 1.00 91.75 167 MET A N 1
ATOM 1381 C CA . MET A 1 167 ? -2.536 5.591 -9.554 1.00 91.75 167 MET A CA 1
ATOM 1382 C C . MET A 1 167 ? -1.262 5.401 -8.722 1.00 91.75 167 MET A C 1
ATOM 1384 O O . MET A 1 167 ? -0.819 4.272 -8.532 1.00 91.75 167 MET A O 1
ATOM 1388 N N . PHE A 1 168 ? -0.699 6.502 -8.224 1.00 94.19 168 PHE A N 1
ATOM 1389 C CA . PHE A 1 168 ? 0.552 6.526 -7.477 1.00 94.19 168 PHE A CA 1
ATOM 1390 C C . PHE A 1 168 ? 0.283 6.771 -5.996 1.00 94.19 168 PHE A C 1
ATOM 1392 O O . PHE A 1 168 ? -0.403 7.732 -5.643 1.00 94.19 168 PHE A O 1
ATOM 1399 N N . TYR A 1 169 ? 0.858 5.938 -5.133 1.00 94.00 169 TYR A N 1
ATOM 1400 C 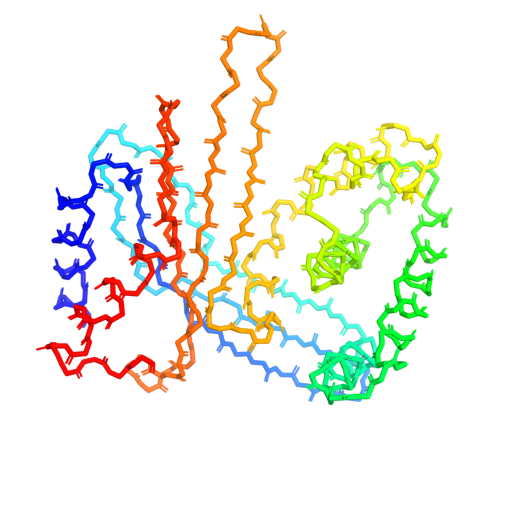CA . TYR A 1 169 ? 0.881 6.174 -3.691 1.00 94.00 169 TYR A CA 1
ATOM 1401 C C . TYR A 1 169 ? 2.280 5.919 -3.138 1.00 94.00 169 TYR A C 1
ATOM 1403 O O . TYR A 1 169 ? 2.863 4.857 -3.368 1.00 94.00 169 TYR A O 1
ATOM 1411 N N . GLN A 1 170 ? 2.809 6.902 -2.414 1.00 92.06 170 GLN A N 1
ATOM 1412 C CA . GLN A 1 170 ? 4.144 6.872 -1.832 1.00 92.06 170 GLN A CA 1
ATOM 1413 C C . GLN A 1 170 ? 4.053 6.736 -0.314 1.00 92.06 170 GLN A C 1
ATOM 1415 O O . GLN A 1 170 ? 3.242 7.391 0.333 1.00 92.06 170 GLN A O 1
ATOM 1420 N N . PHE A 1 171 ? 4.939 5.931 0.262 1.00 88.56 171 PHE A N 1
ATOM 1421 C CA . PHE A 1 171 ? 5.159 5.877 1.703 1.00 88.56 171 PHE A CA 1
ATOM 1422 C C . PHE A 1 171 ? 6.630 5.596 1.999 1.00 88.56 171 PHE A C 1
ATOM 1424 O O . PHE A 1 171 ? 7.338 5.017 1.175 1.00 88.56 171 PHE A O 1
ATOM 1431 N N . SER A 1 172 ? 7.097 5.974 3.184 1.00 84.94 172 SER A N 1
ATOM 1432 C CA . SER A 1 172 ? 8.462 5.696 3.615 1.00 84.94 172 SER A CA 1
ATOM 1433 C C . SER A 1 172 ? 8.507 4.935 4.932 1.00 84.94 172 SER A C 1
ATOM 1435 O O . SER A 1 172 ? 7.586 4.980 5.751 1.00 84.94 172 SER A O 1
ATOM 1437 N N . TYR A 1 173 ? 9.592 4.186 5.117 1.00 79.62 173 TYR A N 1
ATOM 1438 C CA . TYR A 1 173 ? 9.918 3.539 6.378 1.00 79.62 173 TYR A CA 1
ATOM 1439 C C . TYR A 1 173 ? 11.326 3.933 6.798 1.00 79.62 173 TYR A C 1
ATOM 1441 O O . TYR A 1 173 ? 12.309 3.557 6.157 1.00 79.62 173 TYR A O 1
ATOM 1449 N N . SER A 1 174 ? 11.427 4.619 7.932 1.00 68.12 174 SER A N 1
ATOM 1450 C CA . SER A 1 174 ? 12.701 4.871 8.589 1.00 68.12 174 SER A CA 1
ATOM 1451 C C . SER A 1 174 ? 13.068 3.680 9.480 1.00 68.12 174 SER A C 1
ATOM 1453 O O . SER A 1 174 ? 12.295 3.218 10.328 1.00 68.12 174 SER A O 1
ATOM 1455 N N . LYS A 1 175 ? 14.265 3.119 9.297 1.00 56.34 175 LYS A N 1
ATOM 1456 C CA . LYS A 1 175 ? 14.877 2.285 10.338 1.00 56.34 175 LYS A CA 1
ATOM 1457 C C . LYS A 1 175 ? 15.579 3.239 11.300 1.00 56.34 175 LYS A C 1
ATOM 1459 O O . LYS A 1 175 ? 16.573 3.850 10.931 1.00 56.34 175 LYS A O 1
ATOM 1464 N N . GLN A 1 176 ? 15.090 3.364 12.532 1.00 48.62 176 GLN A N 1
ATOM 1465 C CA . GLN A 1 176 ? 15.955 3.866 13.596 1.00 48.62 176 GLN A CA 1
ATOM 1466 C C . GLN A 1 176 ? 16.996 2.776 13.877 1.00 48.62 176 GLN A C 1
ATOM 1468 O O . GLN A 1 176 ? 16.659 1.692 14.355 1.00 48.62 176 GLN A O 1
ATOM 1473 N N . SER A 1 177 ? 18.256 3.019 13.515 1.00 39.53 177 SER A N 1
ATOM 1474 C CA . SER A 1 177 ? 19.367 2.208 14.009 1.00 39.53 177 SER A CA 1
ATOM 1475 C C . SER A 1 177 ? 19.538 2.472 15.507 1.00 39.53 177 SER A C 1
ATOM 1477 O O . SER A 1 177 ? 19.580 3.634 15.908 1.00 39.53 177 SER A O 1
ATOM 1479 N N . PHE A 1 178 ? 19.716 1.423 16.316 1.00 37.84 178 PHE A N 1
ATOM 1480 C CA . PHE A 1 178 ? 19.993 1.509 17.763 1.00 37.84 178 PHE A CA 1
ATOM 1481 C C . PHE A 1 178 ? 21.225 2.377 18.113 1.00 37.84 178 PHE A C 1
ATOM 1483 O O . PHE A 1 178 ? 21.390 2.785 19.255 1.00 37.84 178 PHE A O 1
ATOM 1490 N N . THR A 1 179 ? 22.088 2.666 17.135 1.00 43.62 179 THR A N 1
ATOM 1491 C CA . THR A 1 179 ? 23.323 3.453 17.266 1.00 43.62 179 THR A CA 1
ATOM 1492 C C . THR A 1 179 ? 23.197 4.907 16.791 1.00 43.62 179 THR A C 1
ATOM 1494 O O . THR A 1 179 ? 24.187 5.629 16.807 1.00 43.62 179 THR A O 1
ATOM 1497 N N . GLY A 1 180 ? 22.010 5.352 16.352 1.00 42.06 180 GLY A N 1
ATOM 1498 C CA . GLY A 1 180 ? 21.745 6.742 15.947 1.00 42.06 180 GLY A CA 1
ATOM 1499 C C . GLY A 1 180 ? 22.479 7.256 14.697 1.00 42.06 180 GLY A C 1
ATOM 1500 O O . GLY A 1 180 ? 22.257 8.405 14.325 1.00 42.06 180 GLY A O 1
ATOM 1501 N N . LEU A 1 181 ? 23.320 6.442 14.049 1.00 40.34 181 LEU A N 1
ATOM 1502 C CA . LEU A 1 181 ? 24.255 6.915 13.021 1.00 40.34 181 LEU A CA 1
ATOM 1503 C C . LEU A 1 181 ? 23.819 6.672 11.569 1.00 40.34 181 LEU A C 1
ATOM 1505 O O . LEU A 1 181 ? 24.298 7.393 10.708 1.00 40.34 181 LEU A O 1
ATOM 1509 N N . ASP A 1 182 ? 22.861 5.779 11.289 1.00 45.19 182 ASP A N 1
ATOM 1510 C CA . ASP A 1 182 ? 22.417 5.507 9.911 1.00 45.19 182 ASP A CA 1
ATOM 1511 C C . ASP A 1 182 ? 20.885 5.414 9.822 1.00 45.19 182 ASP A C 1
ATOM 1513 O O . ASP A 1 182 ? 20.291 4.329 9.852 1.00 45.19 182 ASP A O 1
ATOM 1517 N N . LYS A 1 183 ? 20.208 6.563 9.701 1.00 51.94 183 LYS A N 1
ATOM 1518 C CA . LYS A 1 183 ? 18.798 6.594 9.278 1.00 51.94 183 LYS A CA 1
ATOM 1519 C C . LYS A 1 183 ? 18.737 6.331 7.770 1.00 51.94 183 LYS A C 1
ATOM 1521 O O . LYS A 1 183 ? 18.662 7.263 6.981 1.00 51.94 183 LYS A O 1
ATOM 1526 N N . VAL A 1 184 ? 18.766 5.063 7.363 1.00 62.69 184 VAL A N 1
ATOM 1527 C CA . VAL A 1 184 ? 18.442 4.702 5.973 1.00 62.69 184 VAL A CA 1
ATOM 1528 C C . VAL A 1 184 ? 16.923 4.706 5.835 1.00 62.69 184 VAL A C 1
ATOM 1530 O O . VAL A 1 184 ? 16.234 3.796 6.315 1.00 62.69 184 VAL A O 1
ATOM 1533 N N . GLU A 1 185 ? 16.396 5.765 5.231 1.00 72.62 185 GLU A N 1
ATOM 1534 C CA . GLU A 1 185 ? 14.998 5.853 4.832 1.00 72.62 185 GLU A CA 1
ATOM 1535 C C . GLU A 1 185 ? 14.798 5.072 3.533 1.00 72.62 185 GLU A C 1
ATOM 1537 O O . GLU A 1 185 ? 15.476 5.298 2.532 1.00 72.62 185 GLU A O 1
ATOM 1542 N N . ARG A 1 186 ? 13.878 4.104 3.563 1.00 82.75 186 ARG A N 1
ATOM 1543 C CA . ARG A 1 186 ? 13.422 3.433 2.346 1.00 82.75 186 ARG A CA 1
ATOM 1544 C C . ARG A 1 186 ? 12.127 4.071 1.903 1.00 82.75 186 ARG A C 1
ATOM 1546 O O . ARG A 1 186 ? 11.165 4.088 2.675 1.00 82.75 186 ARG A O 1
ATOM 1553 N N . ILE A 1 187 ? 12.107 4.530 0.663 1.00 89.38 187 ILE A N 1
ATOM 1554 C CA . ILE A 1 187 ? 10.915 5.081 0.033 1.00 89.38 187 ILE A CA 1
ATOM 1555 C C . ILE A 1 187 ? 10.304 3.986 -0.834 1.00 89.38 187 ILE A C 1
ATOM 1557 O O . ILE A 1 187 ? 11.007 3.242 -1.516 1.00 89.38 187 ILE A O 1
ATOM 1561 N N . TYR A 1 188 ? 8.988 3.869 -0.788 1.00 92.50 188 TYR A N 1
ATOM 1562 C CA . TYR A 1 188 ? 8.230 2.923 -1.584 1.00 92.50 188 TYR A CA 1
ATOM 1563 C C . TYR A 1 188 ? 7.227 3.698 -2.419 1.00 92.50 188 TYR A C 1
ATOM 1565 O O . TYR A 1 188 ? 6.469 4.514 -1.893 1.00 92.50 188 TYR A O 1
ATOM 1573 N N . LEU A 1 189 ? 7.208 3.403 -3.710 1.00 95.00 189 LEU A N 1
ATOM 1574 C CA . LEU A 1 189 ? 6.175 3.838 -4.628 1.00 95.00 189 LEU A CA 1
ATOM 1575 C C . LEU A 1 189 ? 5.328 2.636 -5.002 1.00 95.00 189 LEU A C 1
ATOM 1577 O O . LEU A 1 189 ? 5.831 1.644 -5.527 1.00 95.00 189 LEU A O 1
ATOM 1581 N N . THR A 1 190 ? 4.035 2.748 -4.758 1.00 96.19 190 THR A N 1
ATOM 1582 C CA . THR A 1 190 ? 3.054 1.826 -5.310 1.00 96.19 190 THR A CA 1
ATOM 1583 C C . THR A 1 190 ? 2.427 2.414 -6.560 1.00 96.19 190 THR A C 1
ATOM 1585 O O . THR A 1 190 ? 2.091 3.598 -6.591 1.00 96.19 190 THR A O 1
ATOM 1588 N N . ILE A 1 191 ? 2.266 1.570 -7.574 1.00 95.69 191 ILE A N 1
ATOM 1589 C CA . ILE A 1 191 ? 1.617 1.910 -8.837 1.00 95.69 191 ILE A CA 1
ATOM 1590 C C . ILE A 1 191 ? 0.481 0.918 -9.030 1.00 95.69 191 ILE A C 1
ATOM 1592 O O . ILE A 1 191 ? 0.709 -0.287 -9.178 1.00 95.69 191 ILE A O 1
ATOM 1596 N N . LYS A 1 192 ? -0.749 1.416 -8.963 1.00 93.56 192 LYS A N 1
ATOM 1597 C CA . LYS A 1 192 ? -1.948 0.617 -9.196 1.00 93.56 192 LYS A CA 1
ATOM 1598 C C . LYS A 1 192 ? -2.112 0.379 -10.693 1.00 93.56 192 LYS A C 1
ATOM 1600 O O . LYS A 1 192 ? -2.188 1.335 -11.457 1.00 93.56 192 LYS A O 1
ATOM 1605 N N . MET A 1 193 ? -2.221 -0.889 -11.071 1.00 90.19 193 MET A N 1
ATOM 1606 C CA . MET A 1 193 ? -2.323 -1.334 -12.457 1.00 90.19 193 MET A CA 1
ATOM 1607 C C . MET A 1 193 ? -3.712 -1.922 -12.687 1.00 90.19 193 MET A C 1
ATOM 1609 O O . MET A 1 193 ? -4.148 -2.813 -11.945 1.00 90.19 193 MET A O 1
ATOM 1613 N N . LYS A 1 194 ? -4.427 -1.437 -13.705 1.00 83.12 194 LYS A N 1
ATOM 1614 C CA . LYS A 1 194 ? -5.789 -1.910 -14.006 1.00 83.12 194 LYS A CA 1
ATOM 1615 C C . LYS A 1 194 ? -5.792 -3.382 -14.392 1.00 83.12 194 LYS A C 1
ATOM 1617 O O . LYS A 1 194 ? -6.642 -4.136 -13.915 1.00 83.12 194 LYS A O 1
ATOM 1622 N N . SER A 1 195 ? -4.863 -3.778 -15.256 1.00 80.69 195 SER A N 1
ATOM 1623 C CA . SER A 1 195 ? -4.719 -5.156 -15.709 1.00 80.69 195 SER A CA 1
ATOM 1624 C C . SER A 1 195 ? -3.342 -5.386 -16.320 1.00 80.69 195 SER A C 1
ATOM 1626 O O . SER A 1 195 ? -3.102 -4.957 -17.437 1.00 80.69 195 SER A O 1
ATOM 1628 N N . ILE A 1 196 ? -2.493 -6.170 -15.656 1.00 76.69 196 ILE A N 1
ATOM 1629 C CA . ILE A 1 196 ? -1.296 -6.751 -16.277 1.00 76.69 196 ILE A CA 1
ATOM 1630 C C . ILE A 1 196 ? -1.560 -8.239 -16.471 1.00 76.69 196 ILE A C 1
ATOM 1632 O O . ILE A 1 196 ? -1.817 -8.959 -15.505 1.00 76.69 196 ILE A O 1
ATOM 1636 N N . ILE A 1 197 ? -1.504 -8.712 -17.720 1.00 76.31 197 ILE A N 1
ATOM 1637 C CA . ILE A 1 197 ? -1.720 -10.132 -18.061 1.00 76.31 197 ILE A CA 1
ATOM 1638 C C . ILE A 1 197 ? -3.105 -10.608 -17.551 1.00 76.31 197 ILE A C 1
ATOM 1640 O O . ILE A 1 197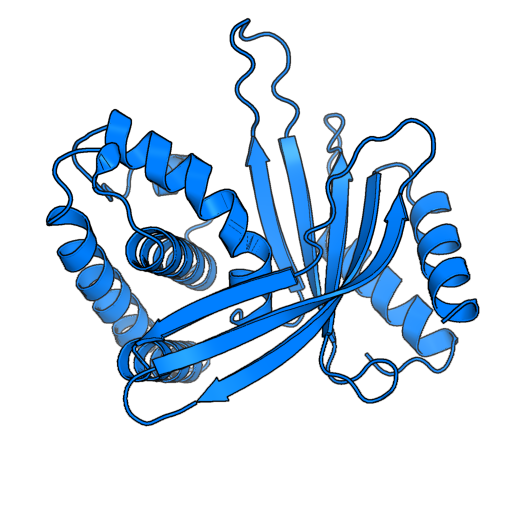 ? -3.268 -11.696 -17.003 1.00 76.31 197 ILE A O 1
ATOM 1644 N N . GLY A 1 198 ? -4.122 -9.746 -17.677 1.00 80.81 198 GLY A N 1
ATOM 1645 C CA . GLY A 1 198 ? -5.505 -10.039 -17.283 1.00 80.81 198 GLY A CA 1
ATOM 1646 C C . GLY A 1 198 ? -5.769 -10.070 -15.773 1.00 80.81 198 GLY A C 1
ATOM 1647 O O . GLY A 1 198 ? -6.844 -10.504 -15.358 1.00 80.81 198 GLY A O 1
ATOM 1648 N N . LYS A 1 199 ? -4.816 -9.636 -14.936 1.00 85.94 199 LYS A N 1
ATOM 1649 C CA . LYS A 1 199 ? -4.967 -9.561 -13.476 1.00 85.94 199 LYS A CA 1
ATOM 1650 C C . LYS A 1 199 ? -4.860 -8.119 -12.989 1.00 85.94 199 LYS A C 1
ATOM 1652 O O . LYS A 1 199 ? -3.946 -7.399 -13.387 1.00 85.94 199 LYS A O 1
ATOM 1657 N N . GLN A 1 200 ? -5.733 -7.734 -12.056 1.00 92.38 200 GLN A N 1
ATOM 1658 C CA . GLN A 1 200 ? -5.507 -6.534 -11.249 1.00 92.38 200 GLN A CA 1
ATOM 1659 C C . GLN A 1 200 ? -4.208 -6.698 -10.471 1.00 92.38 200 GLN A C 1
ATOM 1661 O O . GLN A 1 200 ? -3.942 -7.768 -9.906 1.00 92.38 200 GLN A O 1
ATOM 1666 N N . GLY A 1 201 ? -3.405 -5.644 -10.432 1.00 94.31 201 GLY A N 1
ATOM 1667 C CA . GLY A 1 201 ? -2.126 -5.733 -9.764 1.00 94.31 201 GLY A CA 1
ATOM 1668 C C . GLY A 1 201 ? -1.594 -4.403 -9.287 1.00 94.31 201 GLY A C 1
ATOM 1669 O O . GLY A 1 201 ? -2.116 -3.330 -9.581 1.00 94.31 201 GLY A O 1
ATOM 1670 N N . ILE A 1 202 ? -0.557 -4.504 -8.477 1.00 95.81 202 ILE A N 1
ATOM 1671 C CA . ILE A 1 202 ? 0.127 -3.370 -7.890 1.00 95.81 202 ILE A CA 1
ATOM 1672 C C . ILE A 1 202 ? 1.624 -3.608 -8.011 1.00 95.81 202 ILE A C 1
ATOM 1674 O O . ILE A 1 202 ? 2.143 -4.659 -7.625 1.00 95.81 202 ILE A O 1
ATOM 1678 N N . MET A 1 203 ? 2.305 -2.635 -8.600 1.00 95.88 203 MET A N 1
ATOM 1679 C CA . MET A 1 203 ? 3.759 -2.595 -8.647 1.00 95.88 203 MET A CA 1
ATOM 1680 C C . MET A 1 203 ? 4.264 -1.859 -7.416 1.00 95.88 203 MET A C 1
ATOM 1682 O O . MET A 1 203 ? 3.670 -0.867 -6.999 1.00 95.88 203 MET A O 1
ATOM 1686 N N . VAL A 1 204 ? 5.355 -2.342 -6.837 1.00 96.12 204 VAL A N 1
ATOM 1687 C CA . VAL A 1 204 ? 6.033 -1.728 -5.697 1.00 96.12 204 VAL A CA 1
ATOM 1688 C C . VAL A 1 204 ? 7.477 -1.475 -6.096 1.00 96.12 204 VAL A C 1
ATOM 1690 O O . VAL A 1 204 ? 8.263 -2.415 -6.209 1.00 96.12 204 VAL A O 1
ATOM 1693 N N . ILE A 1 205 ? 7.823 -0.209 -6.302 1.00 95.62 205 ILE A N 1
ATOM 1694 C CA . ILE A 1 205 ? 9.193 0.242 -6.538 1.00 95.62 205 ILE A CA 1
ATOM 1695 C C . ILE A 1 205 ? 9.773 0.653 -5.189 1.00 95.62 205 ILE A C 1
ATOM 1697 O O . ILE A 1 205 ? 9.217 1.502 -4.493 1.00 95.62 205 ILE A O 1
ATOM 1701 N N . THR A 1 206 ? 10.880 0.026 -4.802 1.00 93.75 206 THR A N 1
ATOM 1702 C CA . THR A 1 206 ? 11.611 0.354 -3.575 1.00 93.75 206 THR A CA 1
ATOM 1703 C C . THR A 1 206 ? 12.829 1.186 -3.928 1.00 93.75 206 THR A C 1
ATOM 1705 O O . THR A 1 206 ? 13.626 0.780 -4.772 1.00 93.75 206 THR A O 1
ATOM 1708 N N . LEU A 1 207 ? 12.987 2.317 -3.253 1.00 91.25 207 LEU A N 1
ATOM 1709 C CA . LEU A 1 207 ? 14.051 3.288 -3.458 1.00 91.25 207 LEU A CA 1
ATOM 1710 C C . LEU A 1 207 ? 14.924 3.401 -2.204 1.00 91.25 207 LEU A C 1
ATOM 1712 O O . LEU A 1 207 ? 14.439 3.297 -1.072 1.00 91.25 207 LEU A O 1
ATOM 1716 N N . ASP A 1 208 ? 16.210 3.634 -2.426 1.00 85.19 208 ASP A N 1
ATOM 1717 C CA . ASP A 1 208 ? 17.180 4.050 -1.417 1.00 85.19 208 ASP A CA 1
ATOM 1718 C C . ASP A 1 208 ? 17.465 5.535 -1.655 1.00 85.19 208 ASP A C 1
ATOM 1720 O O . ASP A 1 208 ? 17.973 5.896 -2.718 1.00 85.19 208 ASP A O 1
ATOM 1724 N N . ASP A 1 209 ? 17.073 6.394 -0.710 1.00 71.25 209 ASP A N 1
ATOM 1725 C CA . ASP A 1 209 ? 17.170 7.854 -0.861 1.00 71.25 209 ASP A CA 1
ATOM 1726 C C . ASP A 1 209 ? 18.636 8.290 -1.057 1.00 71.25 209 ASP A C 1
ATOM 1728 O O . ASP A 1 209 ? 18.924 9.199 -1.829 1.00 71.25 209 ASP A O 1
ATOM 1732 N N . GLN A 1 210 ? 19.604 7.607 -0.430 1.00 68.88 210 GLN A N 1
ATOM 1733 C CA . GLN A 1 210 ? 21.029 7.991 -0.438 1.00 68.88 210 GLN A CA 1
ATOM 1734 C C . GLN A 1 210 ? 21.294 9.495 -0.157 1.00 68.88 210 GLN A C 1
ATOM 1736 O O . GLN A 1 210 ? 22.386 9.989 -0.447 1.00 68.88 210 GLN A O 1
ATOM 1741 N N . GLY A 1 211 ? 20.324 10.232 0.401 1.00 65.31 211 GLY A N 1
ATOM 1742 C CA . GLY A 1 211 ? 20.399 11.673 0.634 1.00 65.31 211 GLY A CA 1
ATOM 1743 C C . GLY A 1 211 ? 20.189 12.532 -0.618 1.00 65.31 211 GLY A C 1
ATOM 1744 O O . GLY A 1 211 ? 20.642 13.679 -0.642 1.00 65.31 211 GLY A O 1
ATOM 1745 N N . LYS A 1 212 ? 19.561 12.004 -1.676 1.00 69.56 212 LYS A N 1
ATOM 1746 C CA . LYS A 1 212 ? 19.264 12.730 -2.918 1.00 69.56 212 LYS A CA 1
ATOM 1747 C C . LYS A 1 212 ? 17.760 12.859 -3.107 1.00 69.56 212 LYS A C 1
ATOM 1749 O O . LYS A 1 212 ? 17.020 11.891 -3.004 1.00 69.56 212 LYS A O 1
ATOM 1754 N N . TYR A 1 213 ? 17.327 14.052 -3.514 1.00 76.00 213 TYR A N 1
ATOM 1755 C CA . TYR A 1 213 ? 15.952 14.250 -3.955 1.00 76.00 213 TYR A CA 1
ATOM 1756 C C . TYR A 1 213 ? 15.652 13.355 -5.165 1.00 76.00 213 TYR A C 1
ATOM 1758 O O . TYR A 1 213 ? 16.308 13.462 -6.205 1.00 76.00 213 TYR A O 1
ATOM 1766 N N . ILE A 1 214 ? 14.655 12.486 -5.019 1.00 79.75 214 ILE A N 1
ATOM 1767 C CA . ILE A 1 214 ? 14.111 11.655 -6.090 1.00 79.75 214 ILE A CA 1
ATOM 1768 C C . ILE A 1 214 ? 12.686 12.140 -6.338 1.00 79.75 214 ILE A C 1
ATOM 1770 O O . ILE A 1 214 ? 11.856 12.106 -5.429 1.00 79.75 214 ILE A O 1
ATOM 1774 N N . ASP A 1 215 ? 12.384 12.560 -7.568 1.00 86.50 215 ASP A N 1
ATOM 1775 C CA . ASP A 1 215 ? 10.996 12.773 -7.978 1.00 86.50 215 ASP A CA 1
ATOM 1776 C C . ASP A 1 215 ? 10.335 11.412 -8.215 1.00 86.50 215 ASP A C 1
ATOM 1778 O O . ASP A 1 215 ? 10.345 10.841 -9.306 1.00 86.50 215 ASP A O 1
ATOM 1782 N N . VAL A 1 216 ? 9.802 10.858 -7.130 1.00 86.50 216 VAL A N 1
ATOM 1783 C CA . VAL A 1 216 ? 9.176 9.538 -7.108 1.00 86.50 216 VAL A CA 1
ATOM 1784 C C . VAL A 1 216 ? 7.947 9.492 -8.021 1.00 86.50 216 VAL A C 1
ATOM 1786 O O . VAL A 1 216 ? 7.656 8.451 -8.603 1.00 86.50 216 VAL A O 1
ATOM 1789 N N . THR A 1 217 ? 7.231 10.609 -8.180 1.00 85.75 217 THR A N 1
ATOM 1790 C CA . THR A 1 217 ? 6.044 10.635 -9.043 1.00 85.75 217 THR A CA 1
ATOM 1791 C C . THR A 1 217 ? 6.450 10.578 -10.507 1.00 85.75 217 THR A C 1
ATOM 1793 O O . THR A 1 217 ? 5.900 9.761 -11.244 1.00 85.75 217 THR A O 1
ATOM 1796 N N . GLN A 1 218 ? 7.450 11.367 -10.915 1.00 91.19 218 GLN A N 1
ATOM 1797 C CA . GLN A 1 218 ? 7.981 11.301 -12.277 1.00 91.19 218 GLN A CA 1
ATOM 1798 C C . GLN A 1 218 ? 8.555 9.914 -12.589 1.00 91.19 218 GLN A C 1
ATOM 1800 O O . GLN A 1 218 ? 8.265 9.365 -13.645 1.00 91.19 218 GLN A O 1
ATOM 1805 N N . LEU A 1 219 ? 9.260 9.291 -11.637 1.00 93.06 219 LEU A N 1
ATOM 1806 C CA . LEU A 1 219 ? 9.738 7.914 -11.784 1.00 93.06 219 LEU A CA 1
ATOM 1807 C C . LEU A 1 219 ? 8.589 6.927 -12.063 1.00 93.06 219 LEU A C 1
ATOM 1809 O O . LEU A 1 219 ? 8.711 6.040 -12.903 1.00 93.06 219 LEU A O 1
ATOM 1813 N N . GLY A 1 220 ? 7.458 7.083 -11.369 1.00 93.44 220 GLY A N 1
ATOM 1814 C CA . GLY A 1 220 ? 6.258 6.287 -11.622 1.00 93.44 220 GLY A CA 1
ATOM 1815 C C . GLY A 1 220 ? 5.686 6.495 -13.024 1.00 93.44 220 GLY A C 1
ATOM 1816 O O . GLY A 1 220 ? 5.294 5.524 -13.668 1.00 93.44 220 GLY A O 1
ATOM 1817 N N . VAL A 1 221 ? 5.660 7.740 -13.505 1.00 94.38 221 VAL A N 1
ATOM 1818 C CA . VAL A 1 221 ? 5.207 8.087 -14.861 1.00 94.38 221 VAL A CA 1
ATOM 1819 C C . VAL A 1 221 ? 6.121 7.471 -15.919 1.00 94.38 221 VAL A C 1
ATOM 1821 O O . VAL A 1 221 ? 5.619 6.834 -16.843 1.00 94.38 221 VAL A O 1
ATOM 1824 N N . ASP A 1 222 ? 7.438 7.587 -15.755 1.00 94.81 222 ASP A N 1
ATOM 1825 C CA . ASP A 1 222 ? 8.427 7.028 -16.683 1.00 94.81 222 ASP A CA 1
ATOM 1826 C C . ASP A 1 222 ? 8.305 5.499 -16.770 1.00 94.81 222 ASP A C 1
ATOM 1828 O O . ASP A 1 222 ? 8.340 4.922 -17.858 1.00 94.81 222 ASP A O 1
ATOM 1832 N N . PHE A 1 223 ? 8.089 4.834 -15.630 1.00 94.62 223 PHE A N 1
ATOM 1833 C CA . PHE A 1 223 ? 7.871 3.389 -15.595 1.00 94.62 223 PHE A CA 1
ATOM 1834 C C . PHE A 1 223 ? 6.596 2.978 -16.334 1.00 94.62 223 PHE A C 1
ATOM 1836 O O . PHE A 1 223 ? 6.601 2.034 -17.119 1.00 94.62 223 PHE A O 1
ATOM 1843 N N . VAL A 1 224 ? 5.494 3.690 -16.095 1.00 92.88 224 VAL A N 1
ATOM 1844 C CA . VAL A 1 224 ? 4.212 3.432 -16.763 1.00 92.88 224 VAL A CA 1
ATOM 1845 C C . VAL A 1 224 ? 4.334 3.641 -18.271 1.00 92.88 224 VAL A C 1
ATOM 1847 O O . VAL A 1 224 ? 3.842 2.812 -19.033 1.00 92.88 224 VAL A O 1
ATOM 1850 N N . GLN A 1 225 ? 5.033 4.691 -18.709 1.00 93.12 225 GLN A N 1
ATOM 1851 C CA . GLN A 1 225 ? 5.305 4.921 -20.126 1.00 93.12 225 GLN A CA 1
ATOM 1852 C C . GLN A 1 225 ? 6.105 3.765 -20.736 1.00 93.12 225 GLN A C 1
ATOM 1854 O O . GLN A 1 225 ? 5.732 3.265 -21.792 1.00 93.12 225 GLN A O 1
ATOM 1859 N N . MET A 1 226 ? 7.137 3.273 -20.041 1.00 93.06 226 MET A N 1
ATOM 1860 C CA . MET A 1 226 ? 7.909 2.113 -20.494 1.00 93.06 226 MET A CA 1
ATOM 1861 C C . MET A 1 226 ? 7.038 0.861 -20.659 1.00 93.06 226 MET A C 1
ATOM 1863 O O . MET A 1 226 ? 7.250 0.104 -21.603 1.00 93.06 226 MET A O 1
ATOM 1867 N N . LEU A 1 227 ? 6.065 0.630 -19.772 1.00 90.75 227 LEU A N 1
ATOM 1868 C CA . LEU A 1 227 ? 5.130 -0.490 -19.912 1.00 90.75 227 LEU A CA 1
ATOM 1869 C C . LEU A 1 227 ? 4.214 -0.313 -21.133 1.00 90.75 227 LEU A C 1
ATOM 1871 O O . LEU A 1 227 ? 4.045 -1.263 -21.899 1.00 90.75 227 LEU A O 1
ATOM 1875 N N . PHE A 1 228 ? 3.692 0.897 -21.359 1.00 88.69 228 PHE A N 1
ATOM 1876 C CA . PHE A 1 228 ? 2.857 1.200 -22.525 1.00 88.69 228 PHE A CA 1
ATOM 1877 C C . PHE A 1 228 ? 3.605 1.057 -23.853 1.00 88.69 228 PHE A C 1
ATOM 1879 O O . PHE A 1 228 ? 3.058 0.479 -24.787 1.00 88.69 228 PHE A O 1
ATOM 1886 N N . ASP A 1 229 ? 4.858 1.512 -23.930 1.00 89.94 229 ASP A N 1
ATOM 1887 C CA . ASP A 1 229 ? 5.702 1.388 -25.132 1.00 89.94 229 ASP A CA 1
ATOM 1888 C C . ASP A 1 229 ? 5.952 -0.078 -25.538 1.00 89.94 229 ASP A C 1
ATOM 1890 O O . ASP A 1 229 ? 6.379 -0.363 -26.656 1.00 89.94 229 ASP A O 1
ATOM 1894 N N . HIS A 1 230 ? 5.682 -1.006 -24.621 1.00 86.44 230 HIS A N 1
ATOM 1895 C CA . HIS A 1 230 ? 5.891 -2.441 -24.753 1.00 86.44 230 HIS A CA 1
ATOM 1896 C C . HIS A 1 230 ? 4.570 -3.237 -24.771 1.00 86.44 230 HIS A C 1
ATOM 1898 O O . HIS A 1 230 ? 4.600 -4.449 -24.534 1.00 86.44 230 HIS A O 1
ATOM 1904 N N . ASP A 1 231 ? 3.439 -2.574 -25.052 1.00 82.62 231 ASP A N 1
ATOM 1905 C CA . ASP A 1 231 ? 2.080 -3.139 -25.135 1.00 82.62 231 ASP A CA 1
ATOM 1906 C C . ASP A 1 231 ? 1.610 -3.850 -23.849 1.00 82.62 231 ASP A C 1
ATOM 1908 O O . ASP A 1 231 ? 0.822 -4.802 -23.877 1.00 82.62 231 ASP A O 1
ATOM 1912 N N . LEU A 1 232 ? 2.097 -3.404 -22.688 1.00 78.00 232 LEU A N 1
ATOM 1913 C CA . LEU A 1 232 ? 1.588 -3.835 -21.392 1.00 78.00 232 LEU A CA 1
ATOM 1914 C C . LEU A 1 232 ? 0.606 -2.785 -20.871 1.00 78.00 232 LEU A C 1
ATOM 1916 O O . LEU A 1 232 ? 1.008 -1.694 -20.473 1.00 78.00 232 LEU A O 1
ATOM 1920 N N . ASP A 1 233 ? -0.682 -3.132 -20.861 1.00 69.31 233 ASP A N 1
ATOM 1921 C CA . ASP A 1 233 ? -1.732 -2.272 -20.309 1.00 69.31 233 ASP A CA 1
ATOM 1922 C C . ASP A 1 233 ? -1.425 -1.903 -18.840 1.00 69.31 233 ASP A C 1
ATOM 1924 O O . ASP A 1 233 ? -1.201 -2.777 -17.994 1.00 69.31 233 ASP A O 1
ATOM 1928 N N . ALA A 1 234 ? -1.433 -0.599 -18.534 1.00 57.81 234 ALA A N 1
ATOM 1929 C CA . ALA A 1 234 ? -1.286 -0.036 -17.187 1.00 57.81 234 ALA A CA 1
ATOM 1930 C C . ALA A 1 234 ? -2.603 0.546 -16.646 1.00 57.81 234 ALA A C 1
ATOM 1932 O O . ALA A 1 234 ? -3.288 1.312 -17.367 1.00 57.81 234 ALA A O 1
#